Protein AF-A0A5E4R2V6-F1 (afdb_monomer_lite)

Secondary structure (DSSP, 8-state):
-------SSSS--EEEE--TTT-GGG--EE-TTS-EE-TTSSSSEE-TTSEEEEEEEETTEEEEEEEEEEEEPPHHHHHHHHHHH----HHHHHHHHHHHHHHHHHHHHHHHHHHHHHHH-TTS-TTTT---TTSSSSS-SSHHHHIIIIIHHHHHHHHHHHHHHHHHHHHHHHHHHHHHHHTTTHHHHHHHHTTGGGGSSSSS--------------SSHHHHHHHHHHHHHHHHHHHHHHHHHHHHHHHHHHHHHHHH---TTTHHHHHHHHHHHHHHHHHHHIIIIIT---------

Organism: NCBI:txid189913

pLDDT: mean 71.07, std 19.65, range [25.47, 95.62]

Radius of gyration: 32.83 Å; chains: 1; bounding box: 79×44×95 Å

Sequence (300 aa):
MHKRVTSFGIERTTMYKLEPDKVSEDEFYLLFNGSLFMPFSKPPLLGTRNFCMETFWNASNPAGVTLPLVCFSTPLEEAGTRYIGATVSRRSMRRRFAWYSAYAVFLPVLLLIVTITMDLSPAVPSTYLKPNFGVKGCWFKTDQAALPYFYGPVAVILLSNLVIFLLTSRAFAKHHNKLKDVSPLDLNHSDFSTSDDWMRLGTVLGQPLPVHQHDRSPTQEPLINFNQRLKKYKKIFRTCCLLSIIMGLSWVLEVVSWAAGAGTAVVSVWSVFDLINALQGVVIFAIYVLQQPVRSFESR

Foldseek 3Di:
DDDFDDDDDDDDQRKDWQDCVVDVQSDWDQDPQRWIARPNDVVRIGDNVQKDWDWADDPVHNVTDITIIGGDDDPVVVVLCCVLPDDQDPVNVVVVVVVVVCVVPVVVVVLVVLLVVQCPDPPHDPPAQHQVAPPVHRGGPDLNNCCVRPVVVLVVVLVVLVVVLVVVVVVVVVSVVVVVVVPPPVVVVLVVVPPPPVPPPPPPDPDDDDDPDPDDDPDPPPVVVVVVSVVVVVLVNVLSVVVSCLVNVLSVVVVVDSVVDDDPVCVVVVVVSVVSVVCSVVVVCCSPPVPDPPPPPPDD

Structure (mmCIF, N/CA/C/O backbone):
data_AF-A0A5E4R2V6-F1
#
_entry.id   AF-A0A5E4R2V6-F1
#
loop_
_atom_site.group_PDB
_atom_site.id
_atom_site.type_symbol
_atom_site.label_atom_id
_atom_site.label_alt_id
_atom_site.label_comp_id
_atom_site.label_asym_id
_atom_site.label_entity_id
_atom_site.label_seq_id
_atom_site.pdbx_PDB_ins_code
_atom_site.Cartn_x
_atom_site.Cartn_y
_atom_site.Cartn_z
_atom_site.occupancy
_atom_site.B_iso_or_equiv
_atom_site.auth_seq_id
_atom_site.auth_comp_id
_atom_site.auth_asym_id
_atom_site.auth_atom_id
_atom_site.pdbx_PDB_model_num
ATOM 1 N N . MET A 1 1 ? -37.833 -20.720 19.746 1.00 25.47 1 MET A N 1
ATOM 2 C CA . MET A 1 1 ? -38.734 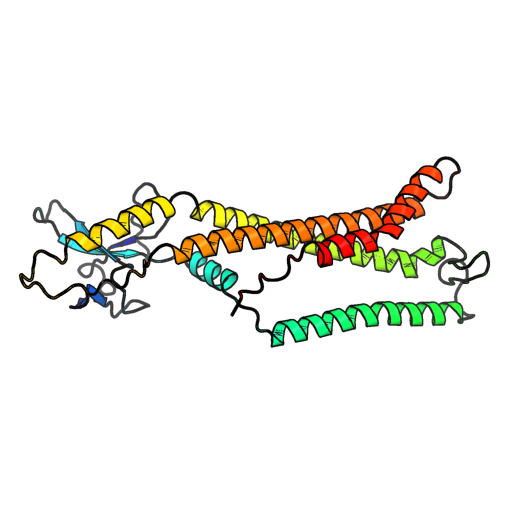-19.759 19.064 1.00 25.47 1 MET A CA 1
ATOM 3 C C . MET A 1 1 ? -38.493 -18.373 19.653 1.00 25.47 1 MET A C 1
ATOM 5 O O . MET A 1 1 ? -38.751 -18.184 20.830 1.00 25.47 1 MET A O 1
ATOM 9 N N . HIS A 1 2 ? -37.958 -17.425 18.878 1.00 30.69 2 HIS A N 1
ATOM 10 C CA . HIS A 1 2 ? -37.651 -16.069 19.354 1.00 30.69 2 HIS A CA 1
ATOM 11 C C . HIS A 1 2 ? -38.918 -15.206 19.449 1.00 30.69 2 HIS A C 1
ATOM 13 O O . HIS A 1 2 ? -39.399 -14.719 18.425 1.00 30.69 2 HIS A O 1
ATOM 19 N N . LYS A 1 3 ? -39.431 -14.958 20.659 1.00 28.28 3 LYS A N 1
ATOM 20 C CA . LYS A 1 3 ? -40.361 -13.844 20.889 1.00 28.28 3 LYS A CA 1
ATOM 21 C C . LYS A 1 3 ? -39.553 -12.593 21.241 1.00 28.28 3 LYS A C 1
ATOM 23 O O . LYS A 1 3 ? -38.885 -12.527 22.263 1.00 28.28 3 LYS A O 1
ATOM 28 N N . ARG A 1 4 ? -39.564 -11.638 20.308 1.00 34.34 4 ARG A N 1
ATOM 29 C CA . ARG A 1 4 ? -38.910 -10.325 20.369 1.00 34.34 4 ARG A CA 1
ATOM 30 C C . ARG A 1 4 ? -39.860 -9.349 21.063 1.00 34.34 4 ARG A C 1
ATOM 32 O O . ARG A 1 4 ? -40.945 -9.121 20.539 1.00 34.34 4 ARG A O 1
ATOM 39 N N . VAL A 1 5 ? -39.452 -8.743 22.175 1.00 35.91 5 VAL A N 1
ATOM 40 C CA . VAL A 1 5 ? -40.088 -7.511 22.660 1.00 35.91 5 VAL A CA 1
ATOM 41 C C . VAL A 1 5 ? -39.290 -6.353 22.075 1.00 35.91 5 VAL A C 1
ATOM 43 O O . VAL A 1 5 ? -38.173 -6.072 22.493 1.00 35.91 5 VAL A O 1
ATOM 46 N N . THR A 1 6 ? -39.820 -5.731 21.026 1.00 32.12 6 THR A N 1
ATOM 47 C CA . THR A 1 6 ? -39.301 -4.464 20.503 1.00 32.12 6 THR A CA 1
ATOM 48 C C . THR A 1 6 ? -39.926 -3.331 21.305 1.00 32.12 6 THR A C 1
ATOM 50 O O . THR A 1 6 ? -41.098 -3.028 21.093 1.00 32.12 6 THR A O 1
ATOM 53 N N . SER A 1 7 ? -39.163 -2.720 22.212 1.00 28.00 7 SER A N 1
ATOM 54 C CA . SER A 1 7 ? -39.498 -1.396 22.741 1.00 28.00 7 SER A CA 1
ATOM 55 C C . SER A 1 7 ? -38.703 -0.319 22.003 1.00 28.00 7 SER A C 1
ATOM 57 O O . SER A 1 7 ? -37.634 -0.571 21.447 1.00 28.00 7 SER A O 1
ATOM 59 N N . PHE A 1 8 ? -39.326 0.846 21.921 1.00 31.09 8 PHE A N 1
ATOM 60 C CA . PHE A 1 8 ? -39.037 1.984 21.065 1.00 31.09 8 PHE A CA 1
ATOM 61 C C . PHE A 1 8 ? -37.766 2.734 21.492 1.00 31.09 8 PHE A C 1
ATOM 63 O O . PHE A 1 8 ? -37.668 3.158 22.636 1.00 31.09 8 PHE A O 1
ATOM 70 N N . GLY A 1 9 ? -36.878 2.993 20.524 1.00 33.38 9 GLY A N 1
ATOM 71 C CA . GLY A 1 9 ? -35.828 4.014 20.605 1.00 33.38 9 GLY A CA 1
ATOM 72 C C . GLY A 1 9 ? -34.571 3.613 21.385 1.00 33.38 9 GLY A C 1
ATOM 73 O O . GLY A 1 9 ? -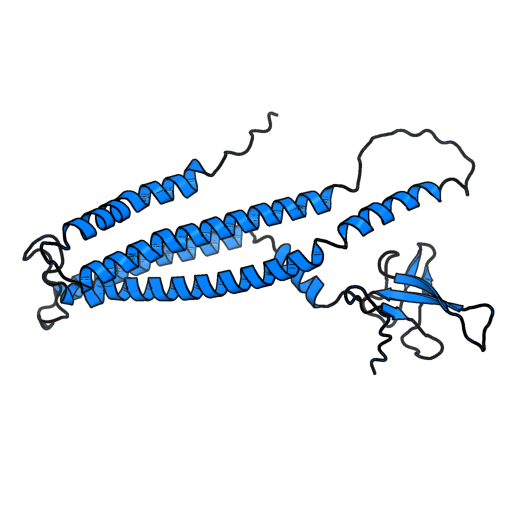34.652 3.186 22.524 1.00 33.38 9 GLY A O 1
ATOM 74 N N . ILE A 1 10 ? -33.410 3.871 20.772 1.00 32.59 10 ILE A N 1
ATOM 75 C CA . ILE A 1 10 ? -32.036 3.613 21.250 1.00 32.59 10 ILE A CA 1
ATOM 76 C C . ILE A 1 10 ? -31.503 2.219 20.852 1.00 32.59 10 ILE A C 1
ATOM 78 O O . ILE A 1 10 ? -32.215 1.223 20.781 1.00 32.59 10 ILE A O 1
ATOM 82 N N . GLU A 1 11 ? -30.246 2.230 20.417 1.00 39.94 11 GLU A N 1
ATOM 83 C CA . GLU A 1 11 ? -29.467 1.196 19.732 1.00 39.94 11 GLU A CA 1
ATOM 84 C C . GLU A 1 11 ? -29.638 -0.222 20.313 1.00 39.94 11 GLU A C 1
ATOM 86 O O . GLU A 1 11 ? -29.673 -0.417 21.520 1.00 39.94 11 GLU A O 1
ATOM 91 N N . ARG A 1 12 ? -29.785 -1.226 19.434 1.00 39.16 12 ARG A N 1
ATOM 92 C CA . ARG A 1 12 ? -30.293 -2.578 19.750 1.00 39.16 12 ARG A CA 1
ATOM 93 C C . ARG A 1 12 ? -29.382 -3.404 20.680 1.00 39.16 12 ARG A C 1
ATOM 95 O O . ARG A 1 12 ? -28.745 -4.354 20.222 1.00 39.16 12 ARG A O 1
ATOM 102 N N . THR A 1 13 ? -29.429 -3.167 21.984 1.00 49.34 13 THR A N 1
ATOM 103 C CA . THR A 1 13 ? -29.297 -4.237 22.980 1.00 49.34 13 THR A CA 1
ATOM 104 C C . THR A 1 13 ? -30.594 -5.036 22.960 1.00 49.34 13 THR A C 1
ATOM 106 O O . THR A 1 13 ? -31.673 -4.533 23.270 1.00 49.34 13 THR A O 1
ATOM 109 N N . THR A 1 14 ? -30.534 -6.298 22.536 1.00 57.09 14 THR A N 1
ATOM 110 C CA . THR A 1 14 ? -31.680 -7.196 22.703 1.00 57.09 14 THR A CA 1
ATOM 111 C C . THR A 1 14 ? -31.796 -7.525 24.183 1.00 57.09 14 THR A C 1
ATOM 113 O O . THR A 1 14 ? -31.075 -8.387 24.684 1.00 57.09 14 THR A O 1
ATOM 116 N N . MET A 1 15 ? -32.670 -6.795 24.870 1.00 68.00 15 MET A N 1
ATOM 117 C CA . MET A 1 15 ? -33.068 -7.094 26.238 1.00 68.00 15 MET A CA 1
ATOM 118 C C . MET A 1 15 ? -34.040 -8.270 26.230 1.00 68.00 15 MET A C 1
ATOM 120 O O . MET A 1 15 ? -34.978 -8.318 25.428 1.00 68.00 15 MET A O 1
ATOM 124 N N . TYR A 1 16 ? -33.802 -9.227 27.116 1.00 80.62 16 TYR A N 1
ATOM 125 C CA . TYR A 1 16 ? -34.611 -10.424 27.257 1.00 80.62 16 TYR A CA 1
ATOM 126 C C . TYR A 1 16 ? -35.164 -10.506 28.672 1.00 80.62 16 TYR A C 1
ATOM 128 O O . TYR A 1 16 ? -34.407 -10.543 29.638 1.00 80.62 16 TYR A O 1
ATOM 136 N N . LYS A 1 17 ? -36.491 -10.507 28.778 1.00 86.00 17 LYS A N 1
ATOM 137 C CA . LYS A 1 17 ? -37.204 -10.691 30.039 1.00 86.00 17 LYS A CA 1
ATOM 138 C C . LYS A 1 17 ? -37.237 -12.182 30.363 1.00 86.00 17 LYS A C 1
ATOM 140 O O . LYS A 1 17 ? -37.759 -12.943 29.554 1.00 86.00 17 LYS A O 1
ATOM 145 N N . LEU A 1 18 ? -36.742 -12.563 31.536 1.00 86.06 18 LEU A N 1
ATOM 146 C CA . LEU A 1 18 ? -36.824 -13.942 32.014 1.00 86.06 18 LEU A CA 1
ATOM 147 C C . LEU A 1 18 ? -38.239 -14.235 32.533 1.00 86.06 18 LEU A C 1
ATOM 149 O O . LEU A 1 18 ? -38.744 -13.531 33.411 1.00 86.06 18 LEU A O 1
ATOM 153 N N . GLU A 1 19 ? -38.892 -15.252 31.973 1.00 84.31 19 GLU A N 1
ATOM 154 C CA . GLU A 1 19 ? -40.241 -15.685 32.353 1.00 84.31 19 GLU A CA 1
ATOM 155 C C . GLU A 1 19 ? -40.252 -17.180 32.743 1.00 84.31 19 GLU A C 1
ATOM 157 O O . GLU A 1 19 ? -40.789 -17.996 31.986 1.00 84.31 19 GLU A O 1
ATOM 162 N N . PRO A 1 20 ? -39.718 -17.559 33.925 1.00 86.31 20 PRO A N 1
ATOM 163 C CA . PRO A 1 20 ? -39.609 -18.964 34.343 1.00 86.31 20 PRO A CA 1
ATOM 164 C C . PRO A 1 20 ? -40.963 -19.690 34.399 1.00 86.31 20 PRO A C 1
ATOM 166 O O . PRO A 1 20 ? -41.040 -20.881 34.108 1.00 86.31 20 PRO A O 1
ATOM 169 N N . ASP A 1 21 ? -42.053 -18.964 34.673 1.00 83.38 21 ASP A N 1
ATOM 170 C CA . ASP A 1 21 ? -43.419 -19.512 34.698 1.00 83.38 21 ASP A CA 1
ATOM 171 C C . ASP A 1 21 ? -43.934 -19.942 33.312 1.00 83.38 21 ASP A C 1
ATOM 173 O O . ASP A 1 21 ? -44.887 -20.713 33.201 1.00 83.38 21 ASP A O 1
ATOM 177 N N . LYS A 1 22 ? -43.342 -19.412 32.235 1.00 83.94 22 LYS A N 1
ATOM 178 C CA . LYS A 1 22 ? -43.717 -19.722 30.846 1.00 83.94 22 LYS A CA 1
ATOM 179 C C . LYS A 1 22 ? -42.665 -20.559 30.130 1.00 83.94 22 LYS A C 1
ATOM 181 O O . LYS A 1 22 ? -43.015 -21.310 29.220 1.00 83.94 22 LYS A O 1
ATOM 186 N N . VAL A 1 23 ? -41.394 -20.377 30.482 1.00 83.94 23 VAL A N 1
ATOM 187 C CA . VAL A 1 23 ? -40.239 -20.972 29.811 1.00 83.94 23 VAL A CA 1
ATOM 188 C C . VAL A 1 23 ? -39.320 -21.566 30.869 1.00 83.94 23 VAL A C 1
ATOM 190 O O . VAL A 1 23 ? -38.666 -20.841 31.606 1.00 83.94 23 VAL A O 1
ATOM 193 N N . SER A 1 24 ? -39.223 -22.894 30.915 1.00 85.38 24 SER A N 1
ATOM 194 C CA . SER A 1 24 ? -38.391 -23.593 31.905 1.00 85.38 24 SER A CA 1
ATOM 195 C C . SER A 1 24 ? -36.894 -23.275 31.789 1.00 85.38 24 SER A C 1
ATOM 197 O O . SER A 1 24 ? -36.161 -23.403 32.759 1.00 85.38 24 SER A O 1
ATOM 199 N N . GLU A 1 25 ? -36.428 -22.862 30.607 1.00 80.94 25 GLU A N 1
ATOM 200 C CA . GLU A 1 25 ? -35.031 -22.459 30.381 1.00 80.94 25 GLU A CA 1
ATOM 201 C C . GLU A 1 25 ? -34.698 -21.069 30.961 1.00 80.94 25 GLU A C 1
ATOM 203 O O . GLU A 1 25 ? -33.521 -20.739 31.096 1.00 80.94 25 GLU A O 1
ATOM 208 N N . ASP A 1 26 ? -35.709 -20.279 31.344 1.00 85.38 26 ASP A N 1
ATOM 209 C CA . ASP A 1 26 ? -35.552 -18.946 31.945 1.00 85.38 26 ASP A CA 1
ATOM 210 C C . ASP A 1 26 ? -35.397 -18.998 33.473 1.00 85.38 26 ASP A C 1
ATOM 212 O O . ASP A 1 26 ? -35.520 -17.980 34.156 1.00 85.38 26 ASP A O 1
ATOM 216 N N . GLU A 1 27 ? -35.153 -20.182 34.031 1.00 88.81 27 GLU A N 1
ATOM 217 C CA . GLU A 1 27 ? -34.901 -20.344 35.455 1.00 88.81 27 GLU A CA 1
ATOM 218 C C . GLU A 1 27 ? -33.680 -19.517 35.888 1.00 88.81 27 GLU A C 1
ATOM 220 O O . GLU A 1 27 ? -32.621 -19.541 35.251 1.00 88.81 27 GLU A O 1
ATOM 225 N N . PHE A 1 28 ? -33.829 -18.765 36.979 1.00 90.06 28 PHE A N 1
ATOM 226 C CA . PHE A 1 28 ? -32.781 -17.895 37.494 1.00 90.06 28 PHE A CA 1
ATOM 227 C C . PHE A 1 28 ? -32.756 -17.880 39.022 1.00 90.06 28 PHE A C 1
ATOM 229 O O . PHE A 1 28 ? -33.773 -18.040 39.692 1.00 90.06 28 PHE A O 1
ATOM 236 N N . TYR A 1 29 ? -31.573 -17.619 39.567 1.00 89.25 29 TYR A N 1
ATOM 237 C CA . TYR A 1 29 ? -31.300 -17.537 40.994 1.00 89.25 29 TYR A CA 1
ATOM 238 C C . TYR A 1 29 ? -30.479 -16.278 41.274 1.00 89.25 29 TYR A C 1
ATOM 240 O O . TYR A 1 29 ? -29.392 -16.102 40.722 1.00 89.25 29 TYR A O 1
ATOM 248 N N . LEU A 1 30 ? -30.981 -15.392 42.135 1.00 88.69 30 LEU A N 1
ATOM 249 C CA . LEU A 1 30 ? -30.234 -14.214 42.574 1.00 88.69 30 LEU A CA 1
ATOM 250 C C . LEU A 1 30 ? -29.323 -14.599 43.747 1.00 88.69 30 LEU A C 1
ATOM 252 O O . LEU A 1 30 ? -29.791 -15.059 44.787 1.00 88.69 30 LEU A O 1
ATOM 256 N N . LEU A 1 31 ? -28.017 -14.426 43.576 1.00 85.38 31 LEU A N 1
ATOM 257 C CA . LEU A 1 31 ? -27.013 -14.753 44.585 1.00 85.38 31 LEU A CA 1
ATOM 258 C C . LEU A 1 31 ? -26.796 -13.575 45.548 1.00 85.38 31 LEU A C 1
ATOM 260 O O . LEU A 1 31 ? -26.978 -12.414 45.188 1.00 85.38 31 LEU A O 1
ATOM 264 N N . PHE A 1 32 ? -26.325 -13.859 46.767 1.00 81.06 32 PHE A N 1
ATOM 265 C CA . PHE A 1 32 ? -26.079 -12.844 47.811 1.00 81.06 32 PHE A CA 1
ATOM 266 C C . PHE A 1 32 ? -25.060 -11.760 47.429 1.00 81.06 32 PHE A C 1
ATOM 268 O O . PHE A 1 32 ? -25.055 -10.678 48.005 1.00 81.06 32 PHE A O 1
ATOM 275 N N . ASN A 1 33 ? -24.196 -12.036 46.454 1.00 75.62 33 ASN A N 1
ATOM 276 C CA . ASN A 1 33 ? -23.248 -11.069 45.898 1.00 75.62 33 ASN A CA 1
ATOM 277 C C . ASN A 1 33 ? -23.875 -10.163 44.813 1.00 75.62 33 ASN A C 1
ATOM 279 O O . ASN A 1 33 ? -23.149 -9.435 44.138 1.00 75.62 33 ASN A O 1
ATOM 283 N N . GLY A 1 34 ? -25.190 -10.260 44.589 1.00 78.94 34 GLY A N 1
ATOM 284 C CA . GLY A 1 34 ? -25.929 -9.526 43.562 1.00 78.94 34 GLY A CA 1
ATOM 285 C C . GLY A 1 34 ? -25.796 -10.091 42.146 1.00 78.94 34 GLY A C 1
ATOM 286 O O . GLY A 1 34 ? -26.361 -9.524 41.218 1.00 78.94 34 GLY A O 1
ATOM 287 N N . SER A 1 35 ? -25.058 -11.186 41.941 1.00 82.88 35 SER A N 1
ATOM 288 C CA . SER A 1 35 ? -24.973 -11.838 40.629 1.00 82.88 35 SER A CA 1
ATOM 289 C C . SER A 1 35 ? -26.199 -12.708 40.347 1.00 82.88 35 SER A C 1
ATOM 291 O O . SER A 1 35 ? -26.851 -13.209 41.264 1.00 82.88 35 SER A O 1
ATOM 293 N N . LEU A 1 36 ? -26.513 -12.883 39.067 1.00 84.56 36 LEU A N 1
ATOM 294 C CA . LEU A 1 36 ? -27.635 -13.686 38.599 1.00 84.56 36 LEU A CA 1
ATOM 295 C C . LEU A 1 36 ? -27.102 -15.011 38.050 1.00 84.56 36 LEU A C 1
ATOM 297 O O . LEU A 1 36 ? -26.299 -15.024 37.117 1.00 84.56 36 LEU A O 1
ATOM 301 N N . PHE A 1 37 ? -27.524 -16.124 38.636 1.00 89.12 37 PHE A N 1
ATOM 302 C CA . PHE A 1 37 ? -27.191 -17.467 38.179 1.00 89.12 37 PHE A CA 1
ATOM 303 C C . PHE A 1 37 ? -28.340 -18.047 37.356 1.00 89.12 37 PHE A C 1
ATOM 305 O O . PHE A 1 37 ? -29.485 -18.043 37.791 1.00 89.12 37 PHE A O 1
ATOM 312 N N . MET A 1 38 ? -28.026 -18.553 36.172 1.00 89.50 38 MET A N 1
ATOM 313 C CA . MET A 1 38 ? -28.964 -19.093 35.196 1.00 89.50 38 MET A CA 1
ATOM 314 C C . MET A 1 38 ? -28.421 -20.446 34.709 1.00 89.50 38 MET A C 1
ATOM 316 O O . MET A 1 38 ? -27.490 -20.480 33.901 1.00 89.50 38 MET A O 1
ATOM 320 N N . PRO A 1 39 ? -28.950 -21.582 35.193 1.00 83.62 39 PRO A N 1
ATOM 321 C CA . PRO A 1 39 ? -28.366 -22.900 34.937 1.00 83.62 39 PRO A CA 1
ATOM 322 C C . PRO A 1 39 ? -28.371 -23.300 33.455 1.00 83.62 39 PRO A C 1
ATOM 324 O O . PRO A 1 39 ? -27.485 -24.034 33.014 1.00 83.62 39 PRO A O 1
ATOM 327 N N . PHE A 1 40 ? -29.337 -22.803 32.679 1.00 82.94 40 PHE A N 1
ATOM 328 C CA . PHE A 1 40 ? -29.529 -23.187 31.279 1.00 82.94 40 PHE A CA 1
ATOM 329 C C . PHE A 1 40 ? -28.967 -22.175 30.269 1.00 82.94 40 PHE A C 1
ATOM 331 O O . PHE A 1 40 ? -28.986 -22.436 29.064 1.00 82.94 40 PHE A O 1
ATOM 338 N N . SER A 1 41 ? -28.399 -21.052 30.723 1.00 75.56 41 SER A N 1
ATOM 339 C CA . SER A 1 41 ? -27.801 -20.051 29.835 1.00 75.56 41 SER A CA 1
ATOM 340 C C . SER A 1 41 ? -26.288 -20.183 29.699 1.00 75.56 41 SER A C 1
ATOM 342 O O . SER A 1 41 ? -25.582 -20.722 30.551 1.00 75.56 41 SER A O 1
ATOM 344 N N . LYS A 1 42 ? -25.756 -19.638 28.601 1.00 74.75 42 LYS A N 1
ATOM 345 C CA . LYS A 1 42 ? -24.314 -19.500 28.373 1.00 74.75 42 LYS A CA 1
ATOM 346 C C . LYS A 1 42 ? -23.977 -18.012 28.237 1.00 74.75 42 LYS A C 1
ATOM 348 O O . LYS A 1 42 ? -24.381 -17.424 27.235 1.00 74.75 42 LYS A O 1
ATOM 353 N N . PRO A 1 43 ? -23.226 -17.408 29.174 1.00 77.06 43 PRO A N 1
ATOM 354 C CA . PRO A 1 43 ? -22.670 -17.990 30.405 1.00 77.06 43 PRO A CA 1
ATOM 355 C C . PRO A 1 43 ? -23.741 -18.260 31.491 1.00 77.06 43 PRO A C 1
ATOM 357 O O . PRO A 1 43 ? -24.802 -17.640 31.442 1.00 77.06 43 PRO A O 1
ATOM 360 N N . PRO A 1 44 ? -23.472 -19.149 32.471 1.00 79.62 44 PRO A N 1
ATOM 361 C CA . PRO A 1 44 ? -24.428 -19.486 33.534 1.00 79.62 44 PRO A CA 1
ATOM 362 C C . PRO A 1 44 ? -24.427 -18.497 34.710 1.00 79.62 44 PRO A C 1
ATOM 364 O O . PRO A 1 44 ? -25.293 -18.561 35.572 1.00 79.62 44 PRO A O 1
ATOM 367 N N . LEU A 1 45 ? -23.445 -17.595 34.786 1.00 82.38 45 LEU A N 1
ATOM 368 C CA . LEU A 1 45 ? -23.336 -16.589 35.842 1.00 82.38 45 LEU A CA 1
ATOM 369 C C . LEU A 1 45 ? -23.190 -15.205 35.205 1.00 82.38 45 LEU A C 1
ATOM 371 O O . LEU A 1 45 ? -22.242 -14.965 34.452 1.00 82.38 45 LEU A O 1
ATOM 375 N N . LEU A 1 46 ? -24.111 -14.297 35.515 1.00 77.50 46 LEU A N 1
ATOM 376 C CA . LEU A 1 46 ? -24.099 -12.908 35.072 1.00 77.50 46 LEU A CA 1
ATOM 377 C C . LEU A 1 46 ? -23.781 -11.976 36.242 1.00 77.50 46 LEU A C 1
ATOM 379 O O . LEU A 1 46 ? -24.397 -12.038 37.304 1.00 77.50 46 LEU A O 1
ATOM 383 N N . GLY A 1 47 ? -22.819 -11.077 36.035 1.00 73.12 47 GLY A N 1
ATOM 384 C CA . GLY A 1 47 ? -22.537 -10.000 36.982 1.00 73.12 47 GLY A CA 1
ATOM 385 C C . GLY A 1 47 ? -23.630 -8.927 36.980 1.00 73.12 47 GLY A C 1
ATOM 386 O O . GLY A 1 47 ? -24.385 -8.802 36.018 1.00 73.12 47 GLY A O 1
ATOM 387 N N . THR A 1 48 ? -23.645 -8.097 38.024 1.00 73.38 48 THR A N 1
ATOM 388 C CA . THR A 1 48 ? -24.605 -6.995 38.258 1.00 73.38 48 THR A CA 1
ATOM 389 C C . THR A 1 48 ? -24.717 -5.968 37.127 1.00 73.38 48 THR A C 1
ATOM 391 O O . THR A 1 48 ? -25.665 -5.199 37.096 1.00 73.38 48 THR A O 1
ATOM 394 N N . ARG A 1 49 ? -23.763 -5.940 36.190 1.00 65.88 49 ARG A N 1
ATOM 395 C CA . ARG A 1 49 ? -23.764 -5.031 35.030 1.00 65.88 49 ARG A CA 1
ATOM 396 C C . ARG A 1 49 ? -24.461 -5.592 33.789 1.00 65.88 49 ARG A C 1
ATOM 398 O O . ARG A 1 49 ? -24.677 -4.854 32.837 1.00 65.88 49 ARG A O 1
ATOM 405 N N . ASN A 1 50 ? -24.769 -6.889 33.775 1.00 70.62 50 ASN A N 1
ATOM 406 C CA . ASN A 1 50 ? -25.265 -7.588 32.584 1.00 70.62 50 ASN A CA 1
ATOM 407 C C . ASN A 1 50 ? -26.777 -7.865 32.633 1.00 70.62 50 ASN A C 1
ATOM 409 O O . ASN A 1 50 ? -27.327 -8.452 31.700 1.00 70.62 50 ASN A O 1
ATOM 413 N N . PHE A 1 51 ? -27.443 -7.460 33.714 1.00 81.56 51 PHE A N 1
ATOM 414 C CA . PHE A 1 51 ? -28.888 -7.540 33.871 1.00 81.56 51 PHE A CA 1
ATOM 415 C C . PHE A 1 51 ? -29.388 -6.368 34.721 1.00 81.56 51 PHE A C 1
ATOM 417 O O . PHE A 1 51 ? -28.628 -5.801 35.506 1.00 81.56 51 PHE A O 1
ATOM 424 N N . CYS A 1 52 ? -30.662 -6.021 34.584 1.00 81.88 52 CYS A N 1
ATOM 425 C CA . CYS A 1 52 ? -31.357 -5.107 35.487 1.00 81.88 52 CYS A CA 1
ATOM 426 C C . CYS A 1 52 ? -32.637 -5.762 36.017 1.00 81.88 52 CYS A C 1
ATOM 428 O O . CYS A 1 52 ? -33.142 -6.709 35.420 1.00 81.88 52 CYS A O 1
ATOM 430 N N . MET A 1 53 ? -33.150 -5.282 37.150 1.00 84.50 53 MET A N 1
ATOM 431 C CA . MET A 1 53 ? -34.423 -5.734 37.717 1.00 84.50 53 MET A CA 1
ATOM 432 C C . MET A 1 53 ? -35.501 -4.705 37.389 1.00 84.50 53 MET A C 1
ATOM 434 O O . MET A 1 53 ? -35.340 -3.536 37.729 1.00 84.50 53 MET A O 1
ATOM 438 N N . GLU A 1 54 ? -36.595 -5.136 36.770 1.00 82.75 54 GLU A N 1
ATOM 439 C CA . GLU A 1 54 ? -37.708 -4.264 36.381 1.00 82.75 54 GLU A CA 1
ATOM 440 C C . GLU A 1 54 ? -39.020 -4.818 36.929 1.00 82.75 54 GLU A C 1
ATOM 442 O O . GLU A 1 54 ? -39.213 -6.035 36.978 1.00 82.75 54 GLU A O 1
ATOM 447 N N . THR A 1 55 ? -39.939 -3.938 37.326 1.00 83.62 55 THR A N 1
ATOM 448 C CA . THR A 1 55 ? -41.251 -4.353 37.839 1.00 83.62 55 THR A CA 1
ATOM 449 C C . THR A 1 55 ? -42.300 -4.265 36.745 1.00 83.62 55 THR A C 1
ATOM 451 O O . THR A 1 55 ? -42.595 -3.195 36.220 1.00 83.62 55 THR A O 1
ATOM 454 N N . PHE A 1 56 ? -42.893 -5.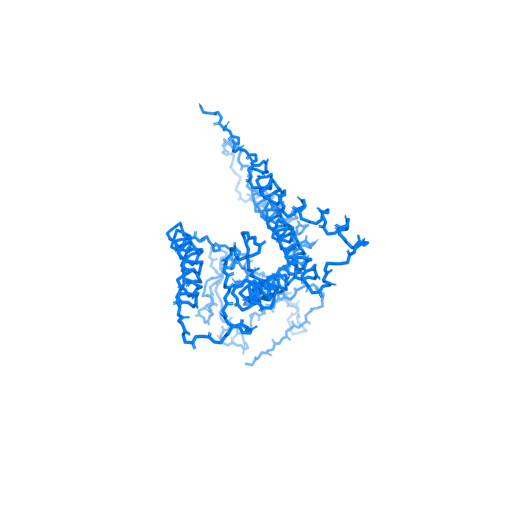408 36.417 1.00 83.50 56 PHE A N 1
ATOM 455 C CA . PHE A 1 56 ? -43.904 -5.532 35.380 1.00 83.50 56 PHE A CA 1
ATOM 456 C C . PHE A 1 56 ? -45.301 -5.591 35.983 1.00 83.50 56 PHE A C 1
ATOM 458 O O . PHE A 1 56 ? -45.595 -6.434 36.829 1.00 83.50 56 PHE A O 1
ATOM 465 N N . TRP A 1 57 ? -46.186 -4.737 35.485 1.00 83.31 57 TRP A N 1
ATOM 466 C CA . TRP A 1 57 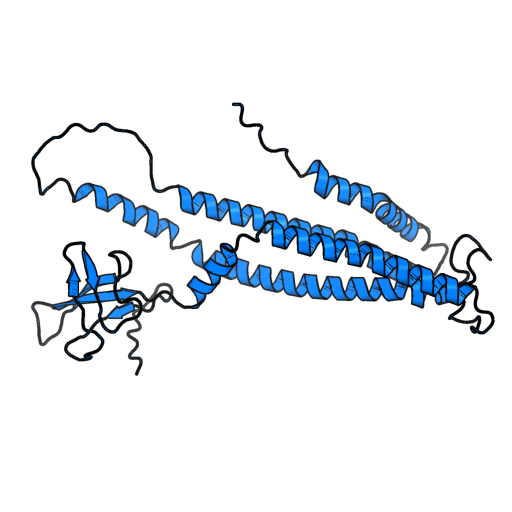? -47.574 -4.643 35.924 1.00 83.31 57 TRP A CA 1
ATOM 467 C C . TRP A 1 57 ? -48.480 -5.370 34.930 1.00 83.31 57 TRP A C 1
ATOM 469 O O . TRP A 1 57 ? -48.288 -5.270 33.717 1.00 83.31 57 TRP A O 1
ATOM 479 N N . ASN A 1 58 ? -49.472 -6.105 35.426 1.00 79.25 58 ASN A N 1
ATOM 480 C CA . ASN A 1 58 ? -50.493 -6.735 34.590 1.00 79.25 58 ASN A CA 1
ATOM 481 C C . ASN A 1 58 ? -51.864 -6.566 35.250 1.00 79.25 58 ASN A C 1
ATOM 483 O O . ASN A 1 58 ? -51.953 -6.527 36.475 1.00 79.25 58 ASN A O 1
ATOM 487 N N . ALA A 1 59 ? -52.935 -6.536 34.455 1.00 80.38 59 ALA A N 1
ATOM 488 C CA . ALA A 1 59 ? -54.311 -6.474 34.946 1.00 80.38 59 ALA A CA 1
ATOM 489 C C . ALA A 1 59 ? -54.632 -7.601 35.948 1.00 80.38 59 ALA A C 1
ATOM 491 O O . ALA A 1 59 ? -55.441 -7.416 36.849 1.00 80.38 59 ALA A O 1
ATOM 492 N N . SER A 1 60 ? -53.962 -8.752 35.816 1.00 78.50 60 SER A N 1
ATOM 493 C CA . SER A 1 60 ? -54.091 -9.896 36.726 1.00 78.50 60 SER A CA 1
ATOM 494 C C . SER A 1 60 ? -53.313 -9.753 38.043 1.00 78.50 60 SER A C 1
ATOM 496 O O . SER A 1 60 ? -53.699 -10.373 39.022 1.00 78.50 60 SER A O 1
ATOM 498 N N . ASN A 1 61 ? -52.235 -8.958 38.076 1.00 76.50 61 ASN A N 1
ATOM 499 C CA . ASN A 1 61 ? -51.367 -8.755 39.244 1.00 76.50 61 ASN A CA 1
ATOM 500 C C . ASN A 1 61 ? -51.095 -7.250 39.435 1.00 76.50 61 ASN A C 1
ATOM 502 O O . ASN A 1 61 ? -50.053 -6.749 38.995 1.00 76.50 61 ASN A O 1
ATOM 506 N N . PRO A 1 62 ? -52.007 -6.515 40.101 1.00 77.75 62 PRO A N 1
ATOM 507 C CA . PRO A 1 62 ? -51.869 -5.073 40.309 1.00 77.75 62 PRO A CA 1
ATOM 508 C C . PRO A 1 62 ? -50.712 -4.697 41.249 1.00 77.75 62 PRO A C 1
ATOM 510 O O . PRO A 1 62 ? -50.273 -3.554 41.234 1.00 77.75 62 PRO A O 1
ATOM 513 N N . ALA A 1 63 ? -50.188 -5.649 42.030 1.00 79.75 63 ALA A N 1
ATOM 514 C CA . ALA A 1 63 ? -49.013 -5.454 42.882 1.00 79.75 63 ALA A CA 1
ATOM 515 C C . ALA A 1 63 ? -47.678 -5.399 42.107 1.00 79.75 63 ALA A C 1
ATOM 517 O O . ALA A 1 63 ? -46.673 -4.979 42.673 1.00 79.75 63 ALA A O 1
ATOM 518 N N . GLY A 1 64 ? -47.669 -5.782 40.823 1.00 83.31 64 GLY A N 1
ATOM 519 C CA . GLY A 1 64 ? -46.460 -5.835 40.000 1.00 83.31 64 GLY A CA 1
ATOM 520 C C . GLY A 1 64 ? -45.563 -7.037 40.320 1.00 83.31 64 GLY A C 1
ATOM 521 O O . GLY A 1 64 ? -45.583 -7.582 41.419 1.00 83.31 64 GLY A O 1
ATOM 522 N N . VAL A 1 65 ? -44.789 -7.491 39.335 1.00 84.75 65 VAL A N 1
ATOM 523 C CA . VAL A 1 65 ? -43.831 -8.599 39.481 1.00 84.75 65 VAL A CA 1
ATOM 524 C C . VAL A 1 65 ? -42.455 -8.123 39.038 1.00 84.75 65 VAL A C 1
ATOM 526 O O . VAL A 1 65 ? -42.282 -7.735 37.882 1.00 84.75 65 VAL A O 1
ATOM 529 N N . THR A 1 66 ? -41.477 -8.152 39.943 1.00 86.50 66 THR A N 1
ATOM 530 C CA . THR A 1 66 ? -40.098 -7.758 39.636 1.00 86.50 66 THR A CA 1
ATOM 531 C C . THR A 1 66 ? -39.336 -8.926 39.020 1.00 86.50 66 THR A C 1
ATOM 533 O O . THR A 1 66 ? -39.175 -9.968 39.652 1.00 86.50 66 THR A O 1
ATOM 536 N N . LEU A 1 67 ? -38.866 -8.757 37.784 1.00 87.44 67 LEU A N 1
ATOM 537 C CA . LEU A 1 67 ? -38.156 -9.783 37.022 1.00 87.44 67 LEU A CA 1
ATOM 538 C C . LEU A 1 67 ? -36.863 -9.220 36.414 1.00 87.44 67 LEU A C 1
ATOM 540 O O . LEU A 1 67 ? -36.820 -8.042 36.047 1.00 87.44 67 LEU A O 1
ATOM 544 N N . PRO A 1 68 ? -35.821 -10.053 36.266 1.00 87.12 68 PRO A N 1
ATOM 545 C CA . PRO A 1 68 ? -34.591 -9.655 35.599 1.00 87.12 68 PRO A CA 1
ATOM 546 C C . PRO A 1 68 ? -34.777 -9.513 34.078 1.00 87.12 68 PRO A C 1
ATOM 548 O O . PRO A 1 68 ? -35.333 -10.396 33.415 1.00 87.12 68 PRO A O 1
ATOM 551 N N . LEU A 1 69 ? -34.254 -8.422 33.508 1.00 86.00 69 LEU A N 1
ATOM 552 C CA . LEU A 1 69 ? -33.965 -8.300 32.080 1.00 86.00 69 LEU A CA 1
ATOM 553 C C . LEU A 1 69 ? -32.474 -8.508 31.845 1.00 86.00 69 LEU A C 1
ATOM 555 O O . LEU A 1 69 ? -31.640 -7.783 32.385 1.00 86.00 69 LEU A O 1
ATOM 559 N N . VAL A 1 70 ? -32.147 -9.468 30.990 1.00 84.50 70 VAL A N 1
ATOM 560 C CA . VAL A 1 70 ? -30.777 -9.780 30.589 1.00 84.50 70 VAL A CA 1
ATOM 561 C C . VAL A 1 70 ? -30.437 -9.049 29.296 1.00 84.50 70 VAL A C 1
ATOM 563 O O . VAL A 1 70 ? -31.192 -9.101 28.322 1.00 84.50 70 VAL A O 1
ATOM 566 N N . CYS A 1 71 ? -29.278 -8.396 29.268 1.00 72.00 71 CYS A N 1
ATOM 567 C CA . CYS A 1 71 ? -28.742 -7.768 28.067 1.00 72.00 71 CYS A CA 1
ATOM 568 C C . CYS A 1 71 ? -27.818 -8.753 27.343 1.00 72.00 71 CYS A C 1
ATOM 570 O O . CYS A 1 71 ? -26.767 -9.121 27.865 1.00 72.00 71 CYS A O 1
ATOM 572 N N . PHE A 1 72 ? -28.172 -9.155 26.120 1.00 61.69 72 PHE A N 1
ATOM 573 C CA . PHE A 1 72 ? -27.245 -9.898 25.266 1.00 61.69 72 PHE A CA 1
ATOM 574 C C . PHE A 1 72 ? -26.401 -8.925 24.443 1.00 61.69 72 PHE A C 1
ATOM 576 O O . PHE A 1 72 ? -26.931 -8.178 23.616 1.00 61.69 72 PHE A O 1
ATOM 583 N N . SER A 1 73 ? -25.083 -8.959 24.640 1.00 53.06 73 SER A N 1
ATOM 584 C CA . SER A 1 73 ? -24.138 -8.332 23.720 1.00 53.06 73 SER A CA 1
ATOM 585 C C . SER A 1 73 ? -24.234 -9.031 22.363 1.00 53.06 73 SER A C 1
ATOM 587 O O . SER A 1 73 ? -24.257 -10.260 22.255 1.00 53.06 73 SER A O 1
ATOM 589 N N . THR A 1 74 ? -24.350 -8.254 21.287 1.00 53.69 74 THR A N 1
ATOM 590 C CA . THR A 1 74 ? -24.462 -8.848 19.951 1.00 53.69 74 THR A CA 1
ATOM 591 C C . THR A 1 74 ? -23.125 -9.494 19.545 1.00 53.69 74 THR A C 1
ATOM 593 O O . THR A 1 74 ? -22.062 -8.945 19.850 1.00 53.69 74 THR A O 1
ATOM 596 N N . PRO A 1 75 ? -23.115 -10.604 18.772 1.00 47.88 75 PRO A N 1
ATOM 597 C CA . PRO A 1 75 ? -21.874 -11.250 18.308 1.00 47.88 75 PRO A CA 1
ATOM 598 C C . PRO A 1 75 ? -20.928 -10.311 17.534 1.00 47.88 75 PRO A C 1
ATOM 600 O O . PRO A 1 75 ? -19.732 -10.571 17.385 1.00 47.88 75 PRO A O 1
ATOM 603 N N . LEU A 1 76 ? -21.463 -9.200 17.017 1.00 42.44 76 LEU A N 1
ATOM 604 C CA . LEU A 1 76 ? -20.720 -8.185 16.280 1.00 42.44 76 LEU A CA 1
ATOM 605 C C . LEU A 1 76 ? -19.793 -7.350 17.184 1.00 42.44 76 LEU A C 1
ATOM 607 O O . LEU A 1 76 ? -18.811 -6.779 16.694 1.00 42.44 76 LEU A O 1
ATOM 611 N N . GLU A 1 77 ? -20.098 -7.252 18.475 1.00 47.75 77 GLU A N 1
ATOM 612 C CA . GLU A 1 77 ? -19.364 -6.455 19.460 1.00 47.75 77 GLU A CA 1
ATOM 613 C C . GLU A 1 77 ? -18.122 -7.203 19.962 1.00 47.75 77 GLU A C 1
ATOM 615 O O . GLU A 1 77 ? -17.009 -6.679 19.888 1.00 47.75 77 GLU A O 1
ATOM 620 N N . GLU A 1 78 ? -18.266 -8.491 20.290 1.00 43.59 78 GLU A N 1
ATOM 621 C CA . GLU A 1 78 ? -17.142 -9.373 20.637 1.00 43.59 78 GLU A CA 1
ATOM 622 C C . GLU A 1 78 ? -16.128 -9.512 19.489 1.00 43.59 78 GLU A C 1
ATOM 624 O O . GLU A 1 78 ? -14.910 -9.510 19.706 1.00 43.59 78 GLU A O 1
ATOM 629 N N . ALA A 1 79 ? -16.612 -9.568 18.243 1.00 41.59 79 ALA A N 1
ATOM 630 C CA . ALA A 1 79 ? -15.758 -9.573 17.057 1.00 41.59 79 ALA A CA 1
ATOM 631 C C . ALA A 1 79 ? -14.992 -8.248 16.880 1.00 41.59 79 ALA A C 1
ATOM 633 O O . ALA A 1 79 ? -13.838 -8.253 16.447 1.00 41.59 79 ALA A O 1
ATOM 634 N N . GLY A 1 80 ? -15.603 -7.112 17.238 1.00 42.59 80 GLY A N 1
ATOM 635 C CA . GLY A 1 80 ? -14.962 -5.795 17.200 1.00 42.59 80 GLY A CA 1
ATOM 636 C C . GLY A 1 80 ? -13.820 -5.682 18.208 1.00 42.59 80 GLY A C 1
ATOM 637 O O . GLY A 1 80 ? -12.712 -5.283 17.848 1.00 42.59 80 GLY A O 1
ATOM 638 N N . THR A 1 81 ? -14.055 -6.116 19.444 1.00 41.59 81 THR A N 1
ATOM 639 C CA . THR A 1 81 ? -13.078 -6.034 20.538 1.00 41.59 81 THR A CA 1
ATOM 640 C C . THR A 1 81 ? -11.892 -6.976 20.325 1.00 41.59 81 THR A C 1
ATOM 642 O O . THR A 1 81 ? -10.747 -6.574 20.544 1.00 41.59 81 THR A O 1
ATOM 645 N N . ARG A 1 82 ? -12.113 -8.188 19.786 1.00 36.78 82 ARG A N 1
ATOM 646 C CA . ARG A 1 82 ? -11.015 -9.096 19.387 1.00 36.78 82 ARG A CA 1
ATOM 647 C C . ARG A 1 82 ? -10.135 -8.513 18.281 1.00 36.78 82 ARG A C 1
ATOM 649 O O . ARG A 1 82 ? -8.920 -8.685 18.327 1.00 36.78 82 ARG A O 1
ATOM 656 N N . TYR A 1 83 ? -10.716 -7.803 17.314 1.00 39.91 83 TYR A N 1
ATOM 657 C CA . TYR A 1 83 ? -9.953 -7.187 16.221 1.00 39.91 83 TYR A CA 1
ATOM 658 C C . TYR A 1 83 ? -9.148 -5.962 16.684 1.00 39.91 83 TYR A C 1
ATOM 660 O O . TYR A 1 83 ? -8.044 -5.723 16.199 1.00 39.91 83 TYR A O 1
ATOM 668 N N . ILE A 1 84 ? -9.677 -5.202 17.648 1.00 47.09 84 ILE A N 1
ATOM 669 C CA . ILE A 1 84 ? -9.047 -3.987 18.193 1.00 47.09 84 ILE A CA 1
ATOM 670 C C . ILE A 1 84 ? -7.986 -4.319 19.265 1.00 47.09 84 ILE A C 1
ATOM 672 O O . ILE A 1 84 ? -7.029 -3.563 19.438 1.00 47.09 84 ILE A O 1
ATOM 676 N N . GLY A 1 85 ? -8.123 -5.447 19.973 1.00 41.44 85 GLY A N 1
ATOM 677 C CA . GLY A 1 85 ? -7.232 -5.881 21.058 1.00 41.44 85 GLY A CA 1
ATOM 678 C C . GLY A 1 85 ? -6.121 -6.862 20.666 1.00 41.44 85 GLY A C 1
ATOM 679 O O . GLY A 1 85 ? -5.291 -7.195 21.512 1.00 41.44 85 GLY A O 1
ATOM 680 N N . ALA A 1 86 ? -6.072 -7.329 19.414 1.00 49.69 86 ALA A N 1
ATOM 681 C CA . ALA A 1 86 ? -5.054 -8.275 18.962 1.00 49.69 86 ALA A CA 1
ATOM 682 C C . ALA A 1 86 ? -3.653 -7.632 18.959 1.00 49.69 86 ALA A C 1
ATOM 684 O O . ALA A 1 86 ? -3.210 -7.025 17.981 1.00 49.69 86 ALA A O 1
ATOM 685 N N . THR A 1 87 ? -2.918 -7.781 20.060 1.00 54.50 87 THR A N 1
ATOM 686 C CA . THR A 1 87 ? -1.500 -7.431 20.122 1.00 54.50 87 THR A CA 1
ATOM 687 C C . THR A 1 87 ? -0.713 -8.455 19.306 1.00 54.50 87 THR A C 1
ATOM 689 O O . THR A 1 87 ? -0.546 -9.616 19.677 1.00 54.50 87 THR A O 1
ATOM 692 N N . VAL A 1 8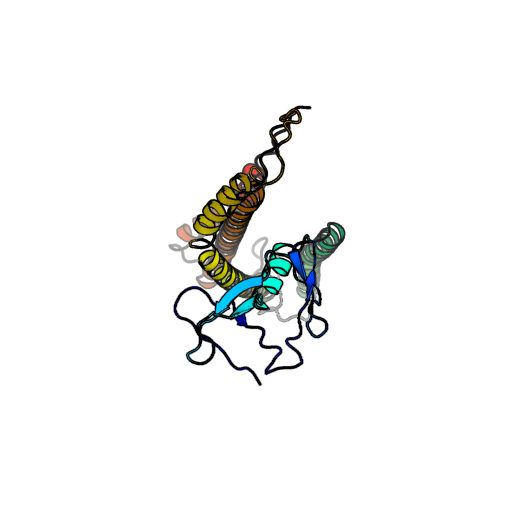8 ? -0.248 -8.048 18.125 1.00 64.31 88 VAL A N 1
ATOM 693 C CA . VAL A 1 88 ? 0.579 -8.919 17.284 1.00 64.31 88 VAL A CA 1
ATOM 694 C C . VAL A 1 88 ? 1.882 -9.221 18.031 1.00 64.31 88 VAL A C 1
ATOM 696 O O . VAL A 1 88 ? 2.646 -8.312 18.353 1.00 64.31 88 VAL A O 1
ATOM 699 N N . SER A 1 89 ? 2.157 -10.501 18.304 1.00 76.25 89 SER A N 1
ATOM 700 C CA . SER A 1 89 ? 3.397 -10.921 18.971 1.00 76.25 89 SER A CA 1
ATOM 701 C C . SER A 1 89 ? 4.642 -10.444 18.208 1.00 76.25 89 SER A C 1
ATOM 703 O O . SER A 1 89 ? 4.708 -10.531 16.978 1.00 76.25 89 SER A O 1
ATOM 705 N N . ARG A 1 90 ? 5.682 -9.998 18.933 1.00 74.19 90 ARG A N 1
ATOM 706 C CA . ARG A 1 90 ? 6.968 -9.554 18.350 1.00 74.19 90 ARG A CA 1
ATOM 707 C C . ARG A 1 90 ? 7.595 -10.609 17.430 1.00 74.19 90 ARG A C 1
ATOM 709 O O . ARG A 1 90 ? 8.187 -10.256 16.411 1.00 74.19 90 ARG A O 1
ATOM 716 N N . ARG A 1 91 ? 7.422 -11.899 17.747 1.00 79.00 91 ARG A N 1
ATOM 717 C CA . ARG A 1 91 ? 7.906 -13.020 16.922 1.00 79.00 91 ARG A CA 1
ATOM 718 C C . ARG A 1 91 ? 7.181 -13.090 15.572 1.00 79.00 91 ARG A C 1
ATOM 720 O O . ARG A 1 91 ? 7.826 -13.296 14.548 1.00 79.00 91 ARG A O 1
ATOM 727 N N . SER A 1 92 ? 5.868 -12.845 15.562 1.00 79.44 92 SER A N 1
ATOM 728 C CA . SER A 1 92 ? 5.056 -12.749 14.337 1.00 79.44 92 SER A CA 1
ATOM 729 C C . SER A 1 92 ? 5.483 -11.555 13.474 1.00 79.44 92 SER A C 1
ATOM 731 O O . SER A 1 92 ? 5.672 -11.710 12.269 1.00 79.44 92 SER A O 1
ATOM 733 N N . MET A 1 93 ? 5.746 -10.391 14.083 1.00 82.12 93 MET A N 1
ATOM 734 C CA . MET A 1 93 ? 6.230 -9.210 13.352 1.00 82.12 93 MET A CA 1
ATOM 735 C C . MET A 1 93 ? 7.600 -9.431 12.700 1.00 82.12 93 MET A C 1
ATOM 737 O O . MET A 1 93 ? 7.759 -9.121 11.522 1.00 82.12 93 MET A O 1
ATOM 741 N N . ARG A 1 94 ? 8.568 -10.024 13.415 1.00 87.06 94 ARG A N 1
ATOM 742 C CA . ARG A 1 94 ? 9.892 -10.346 12.846 1.00 87.06 94 ARG A CA 1
ATOM 743 C C . ARG A 1 94 ? 9.803 -11.346 11.697 1.00 87.06 94 ARG A C 1
ATOM 745 O O . ARG A 1 94 ? 10.466 -11.158 10.684 1.00 87.06 94 ARG A O 1
ATOM 752 N N . ARG A 1 95 ? 8.956 -12.373 11.826 1.00 88.88 95 ARG A N 1
ATOM 753 C CA . ARG A 1 95 ? 8.727 -13.349 10.751 1.00 88.88 95 ARG A CA 1
ATOM 754 C C . ARG A 1 95 ? 8.163 -12.673 9.501 1.00 88.88 95 ARG A C 1
ATOM 756 O O . ARG A 1 95 ? 8.655 -12.931 8.412 1.00 88.88 95 ARG A O 1
ATOM 763 N N . ARG A 1 96 ? 7.168 -11.792 9.654 1.00 89.19 96 ARG A N 1
ATOM 764 C CA . ARG A 1 96 ? 6.606 -11.015 8.535 1.00 89.19 96 ARG A CA 1
ATOM 765 C C . ARG A 1 96 ? 7.663 -10.126 7.885 1.00 89.19 96 ARG A C 1
ATOM 767 O O . ARG A 1 96 ? 7.787 -10.149 6.670 1.00 89.19 96 ARG A O 1
ATOM 774 N N . PHE A 1 97 ? 8.445 -9.403 8.686 1.00 90.06 97 PHE A N 1
ATOM 775 C CA . PHE A 1 97 ? 9.536 -8.566 8.183 1.00 90.06 97 PHE A CA 1
ATOM 776 C C . PHE A 1 97 ? 10.543 -9.372 7.356 1.00 90.06 97 PHE A C 1
ATOM 778 O O . PHE A 1 97 ? 10.850 -8.973 6.242 1.00 90.06 97 PHE A O 1
ATOM 785 N N . ALA A 1 98 ? 10.989 -10.532 7.849 1.00 92.69 98 ALA A N 1
ATOM 786 C CA . ALA A 1 98 ? 11.929 -11.384 7.122 1.00 92.69 98 ALA A CA 1
ATOM 787 C C . ALA A 1 98 ? 11.392 -11.817 5.747 1.00 92.69 98 ALA A C 1
ATOM 789 O O . ALA A 1 98 ? 12.121 -11.748 4.762 1.00 92.69 98 ALA A O 1
ATOM 790 N N . TRP A 1 99 ? 10.113 -12.197 5.661 1.00 92.75 99 TRP A N 1
ATOM 791 C CA . TRP A 1 99 ? 9.475 -12.538 4.386 1.00 92.75 99 TRP A CA 1
ATOM 792 C C . TRP A 1 99 ? 9.379 -11.348 3.428 1.00 92.75 99 TRP A C 1
ATOM 794 O O . TRP A 1 99 ? 9.672 -11.505 2.246 1.00 92.75 99 TRP A O 1
ATOM 804 N N . TYR A 1 100 ? 9.019 -10.159 3.922 1.00 91.25 100 TYR A N 1
ATOM 805 C CA . TYR A 1 100 ? 8.974 -8.952 3.090 1.00 91.25 100 TYR A CA 1
ATOM 806 C C . TYR A 1 100 ? 10.360 -8.546 2.579 1.00 91.25 100 TYR A C 1
ATOM 808 O O . TYR A 1 100 ? 10.499 -8.216 1.404 1.00 91.25 100 TYR A O 1
ATOM 816 N N . SER A 1 101 ? 11.391 -8.623 3.423 1.00 93.75 101 SER A N 1
ATOM 817 C CA . SER A 1 101 ? 12.773 -8.347 3.020 1.00 93.75 101 SER A CA 1
ATOM 818 C C . SER A 1 101 ? 13.276 -9.359 1.993 1.00 93.75 101 SER A C 1
ATOM 820 O O . SER A 1 101 ? 13.878 -8.970 0.997 1.00 93.75 101 SER A O 1
ATOM 822 N N . ALA A 1 102 ? 12.986 -10.649 2.188 1.00 94.56 102 ALA A N 1
ATOM 823 C CA . ALA A 1 102 ? 13.338 -11.685 1.221 1.00 94.56 102 ALA A CA 1
ATOM 824 C C . ALA A 1 102 ? 12.653 -11.451 -0.134 1.00 94.56 102 ALA A C 1
ATOM 826 O O . ALA A 1 102 ? 13.316 -11.516 -1.164 1.00 94.56 102 ALA A O 1
ATOM 827 N N . TYR A 1 103 ? 11.360 -11.106 -0.141 1.00 91.94 103 TYR A N 1
ATOM 828 C CA . TYR A 1 103 ? 10.624 -10.753 -1.360 1.00 91.94 103 TYR A CA 1
ATOM 829 C C . TYR A 1 103 ? 11.241 -9.548 -2.088 1.00 91.94 103 TYR A C 1
ATOM 831 O O . TYR A 1 103 ? 11.434 -9.598 -3.303 1.00 91.94 103 TYR A O 1
ATOM 839 N N . ALA A 1 104 ? 11.600 -8.495 -1.345 1.00 91.75 104 ALA A N 1
ATOM 840 C CA . ALA A 1 104 ? 12.181 -7.276 -1.902 1.00 91.75 104 ALA A CA 1
ATOM 841 C C . ALA A 1 104 ? 13.555 -7.495 -2.557 1.00 91.75 104 ALA A C 1
ATOM 843 O O . ALA A 1 104 ? 13.906 -6.746 -3.460 1.00 91.75 104 ALA A O 1
ATOM 844 N N . VAL A 1 105 ? 14.321 -8.506 -2.131 1.00 95.56 105 VAL A N 1
ATOM 845 C CA . VAL A 1 105 ? 15.616 -8.858 -2.743 1.00 95.56 105 VAL A CA 1
ATOM 846 C C . VAL A 1 105 ? 15.454 -9.890 -3.856 1.00 95.56 105 VAL A C 1
ATOM 848 O O . VAL A 1 105 ? 16.069 -9.768 -4.912 1.00 95.56 105 VAL A O 1
ATOM 851 N N . PHE A 1 106 ? 14.616 -10.903 -3.641 1.00 94.81 106 PHE A N 1
ATOM 852 C CA . PHE A 1 106 ? 14.464 -12.015 -4.572 1.00 94.81 106 PHE A CA 1
ATOM 853 C C . PHE A 1 106 ? 13.928 -11.564 -5.931 1.00 94.81 106 PHE A C 1
ATOM 855 O O . PHE A 1 106 ? 14.475 -11.953 -6.960 1.00 94.81 106 PHE A O 1
ATOM 862 N N . LEU A 1 107 ? 12.882 -10.732 -5.949 1.00 91.88 107 LEU A N 1
ATOM 863 C CA . LEU A 1 107 ? 12.241 -10.325 -7.197 1.00 91.88 107 LEU A CA 1
ATOM 864 C C . LEU A 1 107 ? 13.188 -9.510 -8.112 1.00 91.88 107 LEU A C 1
ATOM 866 O O . LEU A 1 107 ? 13.294 -9.866 -9.286 1.00 91.88 107 LEU A O 1
ATOM 870 N N . PRO A 1 108 ? 13.938 -8.498 -7.623 1.00 93.69 108 PRO A N 1
ATOM 871 C CA . PRO A 1 108 ? 14.945 -7.811 -8.436 1.00 93.69 108 PRO A CA 1
ATOM 872 C C . PRO A 1 108 ? 16.088 -8.711 -8.911 1.00 93.69 108 PRO A C 1
ATOM 874 O O . PRO A 1 108 ? 16.494 -8.607 -10.065 1.00 93.69 108 PRO A O 1
ATOM 877 N N . VAL A 1 109 ? 16.596 -9.609 -8.058 1.00 95.62 109 VAL A N 1
ATOM 878 C CA . VAL A 1 109 ? 17.671 -10.542 -8.441 1.00 95.62 109 VAL A CA 1
ATOM 879 C C . VAL A 1 109 ? 17.196 -11.494 -9.538 1.00 95.62 109 VAL A C 1
ATOM 881 O O . VAL A 1 109 ? 17.916 -11.720 -10.507 1.00 95.62 109 VAL A O 1
ATOM 884 N N . LEU A 1 110 ? 15.971 -12.011 -9.429 1.00 94.50 110 LEU A N 1
ATOM 885 C CA . LEU A 1 110 ? 15.371 -12.858 -10.456 1.00 94.50 110 LEU A CA 1
ATOM 886 C C . LEU A 1 110 ? 15.220 -12.105 -11.784 1.00 94.50 110 LEU A C 1
ATOM 888 O O . LEU A 1 110 ? 15.633 -12.623 -12.820 1.00 94.50 110 LEU A O 1
ATOM 892 N N . LEU A 1 111 ? 14.672 -10.884 -11.756 1.00 92.25 111 LEU A N 1
ATOM 893 C CA . LEU A 1 111 ? 14.547 -10.050 -12.955 1.00 92.25 111 LEU A CA 1
ATOM 894 C C . LEU A 1 111 ? 15.914 -9.767 -13.585 1.00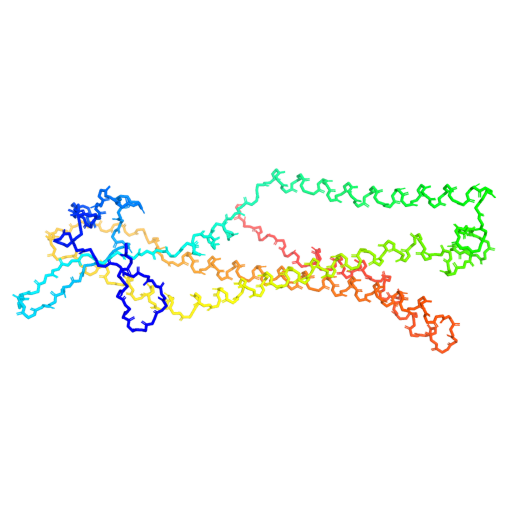 92.25 111 LEU A C 1
ATOM 896 O O . LEU A 1 111 ? 16.037 -9.853 -14.801 1.00 92.25 111 LEU A O 1
ATOM 900 N N . LEU A 1 112 ? 16.942 -9.511 -12.776 1.00 92.38 112 LEU A N 1
ATOM 901 C CA . LEU A 1 112 ? 18.309 -9.284 -13.242 1.00 92.38 112 LEU A CA 1
ATOM 902 C C . LEU A 1 112 ? 18.924 -10.527 -13.905 1.00 92.38 112 LEU A C 1
ATOM 904 O O . LEU A 1 112 ? 19.549 -10.425 -14.957 1.00 92.38 112 LEU A O 1
ATOM 908 N N . ILE A 1 113 ? 18.731 -11.718 -13.337 1.00 94.50 113 ILE A N 1
ATOM 909 C CA . ILE A 1 113 ? 19.200 -12.966 -13.960 1.00 94.50 113 ILE A CA 1
ATOM 910 C C . ILE A 1 113 ? 18.495 -13.179 -15.307 1.00 94.50 113 ILE A C 1
ATOM 912 O O . ILE A 1 113 ? 19.134 -13.521 -16.304 1.00 94.50 113 ILE A O 1
ATOM 916 N N . VAL A 1 114 ? 17.183 -12.938 -15.365 1.00 91.25 114 VAL A N 1
ATOM 917 C CA . VAL A 1 114 ? 16.401 -13.061 -16.603 1.00 91.25 114 VAL A CA 1
ATOM 918 C C . VAL A 1 114 ? 16.852 -12.040 -17.654 1.00 91.25 114 VAL A C 1
ATOM 920 O O . VAL A 1 114 ? 17.020 -12.404 -18.814 1.00 91.25 114 VAL A O 1
ATOM 923 N N . THR A 1 115 ? 17.101 -10.782 -17.285 1.00 89.50 115 THR A N 1
ATOM 924 C CA . THR A 1 115 ? 17.554 -9.763 -18.247 1.00 89.50 115 THR A CA 1
ATOM 925 C C . THR A 1 115 ? 18.945 -10.069 -18.791 1.00 89.50 115 THR A C 1
ATOM 927 O O . THR A 1 115 ? 19.148 -9.967 -19.999 1.00 89.50 115 THR A O 1
ATOM 930 N N . ILE A 1 116 ? 19.882 -10.505 -17.942 1.00 90.00 116 ILE A N 1
ATOM 931 C CA . ILE A 1 116 ? 21.242 -10.878 -18.364 1.00 90.00 116 ILE A CA 1
ATOM 932 C C . ILE A 1 116 ? 21.211 -12.095 -19.294 1.00 90.00 116 ILE A C 1
ATOM 934 O O . ILE A 1 116 ? 21.844 -12.089 -20.347 1.00 90.00 116 ILE A O 1
ATOM 938 N N . THR A 1 117 ? 20.456 -13.138 -18.941 1.00 89.69 117 THR A N 1
ATOM 939 C CA . THR A 1 117 ? 20.359 -14.351 -19.773 1.00 89.69 117 THR A CA 1
ATOM 940 C C . THR A 1 117 ? 19.743 -14.068 -21.144 1.00 89.69 117 THR A C 1
ATOM 942 O O . THR A 1 117 ? 20.200 -14.619 -22.146 1.00 89.69 117 THR A O 1
ATOM 945 N N . MET A 1 118 ? 18.755 -13.173 -21.215 1.00 86.94 118 MET A N 1
ATOM 946 C CA . MET A 1 118 ? 18.129 -12.765 -22.476 1.00 86.94 118 MET A CA 1
ATOM 947 C C . MET A 1 118 ? 19.032 -11.871 -23.332 1.00 86.94 118 MET A C 1
ATOM 949 O O . MET A 1 118 ? 18.982 -11.960 -24.558 1.00 86.94 118 MET A O 1
ATOM 953 N N . ASP A 1 119 ? 19.886 -11.050 -22.719 1.00 86.25 119 ASP A N 1
ATOM 954 C CA . ASP A 1 119 ? 20.846 -10.214 -23.446 1.00 86.25 119 ASP A CA 1
ATOM 955 C C . ASP A 1 119 ? 21.970 -11.052 -24.083 1.00 86.25 119 ASP A C 1
ATOM 957 O O . ASP A 1 119 ? 22.288 -10.897 -25.268 1.00 86.25 119 ASP A O 1
ATOM 961 N N . LEU A 1 120 ? 22.503 -12.015 -23.321 1.00 86.38 120 LEU A N 1
ATOM 962 C CA . LEU A 1 120 ? 23.589 -12.899 -23.753 1.00 86.38 120 LEU A CA 1
ATOM 963 C C . LEU A 1 120 ? 23.141 -13.980 -24.746 1.00 86.38 120 LEU A C 1
ATOM 965 O O . LEU A 1 120 ? 23.971 -14.519 -25.478 1.00 86.38 120 LEU A O 1
ATOM 969 N N . SER A 1 121 ? 21.846 -14.301 -24.807 1.00 86.12 121 SER A N 1
ATOM 970 C CA . SER A 1 121 ? 21.343 -15.331 -25.714 1.00 86.12 121 SER A CA 1
ATOM 971 C C . SER A 1 121 ? 21.353 -14.854 -27.180 1.00 86.12 121 SER A C 1
ATOM 973 O O . SER A 1 121 ? 20.739 -13.831 -27.521 1.00 86.12 121 SER A O 1
ATOM 975 N N . PRO A 1 122 ? 22.023 -15.583 -28.095 1.00 77.56 122 PRO A N 1
ATOM 976 C CA . PRO A 1 122 ? 22.030 -15.259 -29.521 1.00 77.56 122 PRO A CA 1
ATOM 977 C C . PRO A 1 122 ? 20.747 -15.700 -30.244 1.00 77.56 122 PRO A C 1
ATOM 979 O O . PRO A 1 122 ? 20.491 -15.238 -31.351 1.00 77.56 122 PRO A O 1
ATOM 982 N N . ALA A 1 123 ? 19.927 -16.559 -29.628 1.00 75.81 123 ALA A N 1
ATOM 983 C CA . ALA A 1 123 ? 18.721 -17.133 -30.234 1.00 75.81 123 ALA A CA 1
ATOM 984 C C . ALA A 1 123 ? 17.466 -16.241 -30.112 1.00 75.81 123 ALA A C 1
ATOM 986 O O . ALA A 1 123 ? 16.398 -16.602 -30.603 1.00 75.81 123 ALA A O 1
ATOM 987 N N . VAL A 1 124 ? 17.567 -15.094 -29.435 1.00 78.06 124 VAL A N 1
ATOM 988 C CA . VAL A 1 124 ? 16.418 -14.233 -29.124 1.00 78.06 124 VAL A CA 1
ATOM 989 C C . VAL A 1 124 ? 16.209 -13.185 -30.228 1.00 78.06 124 VAL A C 1
ATOM 991 O O . VAL A 1 124 ? 17.154 -12.465 -30.567 1.00 78.06 124 VAL A O 1
ATOM 994 N N . PRO A 1 125 ? 14.983 -13.040 -30.775 1.00 74.88 125 PRO A N 1
ATOM 995 C CA . PRO A 1 125 ? 14.689 -12.054 -31.809 1.00 74.88 125 PRO A CA 1
ATOM 996 C C . PRO A 1 125 ? 14.890 -10.621 -31.295 1.00 74.88 125 PRO A C 1
ATOM 998 O O . PRO A 1 125 ? 14.417 -10.236 -30.223 1.00 74.88 125 PRO A O 1
ATOM 1001 N N . SER A 1 126 ? 15.583 -9.810 -32.094 1.00 68.19 126 SER A N 1
ATOM 1002 C CA . SER A 1 126 ? 16.057 -8.473 -31.718 1.00 68.19 126 SER A CA 1
ATOM 1003 C C . SER A 1 126 ? 14.976 -7.388 -31.660 1.00 68.19 126 SER A C 1
ATOM 1005 O O . SER A 1 126 ? 15.274 -6.272 -31.241 1.00 68.19 126 SER A O 1
ATOM 1007 N N . THR A 1 127 ? 13.739 -7.694 -32.063 1.00 69.12 127 THR A N 1
ATOM 1008 C CA . THR A 1 127 ? 12.668 -6.699 -32.230 1.00 69.12 127 THR A CA 1
ATOM 1009 C C . THR A 1 127 ? 12.017 -6.264 -30.912 1.00 69.12 127 THR A C 1
ATOM 1011 O O . THR A 1 127 ? 11.710 -5.087 -30.765 1.00 69.12 127 THR A O 1
ATOM 1014 N N . TYR A 1 128 ? 11.825 -7.178 -29.949 1.00 67.81 128 TYR A N 1
ATOM 1015 C CA . TYR A 1 128 ? 11.104 -6.874 -28.692 1.00 67.81 128 TYR A CA 1
ATOM 1016 C C . TYR A 1 128 ? 11.701 -7.520 -27.437 1.00 67.81 128 TYR A C 1
ATOM 1018 O O . TYR A 1 128 ? 11.541 -6.994 -26.341 1.00 67.81 128 TYR A O 1
ATOM 1026 N N . LEU A 1 129 ? 12.383 -8.660 -27.582 1.00 77.44 129 LEU A N 1
ATOM 1027 C CA . LEU A 1 129 ? 12.861 -9.456 -26.447 1.00 77.44 129 LEU A CA 1
ATOM 1028 C C . LEU A 1 129 ? 14.331 -9.203 -26.111 1.00 77.44 129 LEU A C 1
ATOM 1030 O O . LEU A 1 129 ? 14.746 -9.472 -24.991 1.00 77.44 129 LEU A O 1
ATOM 1034 N N . LYS A 1 130 ? 15.131 -8.687 -27.053 1.00 81.94 130 LYS A N 1
ATOM 1035 C CA . LYS A 1 130 ? 16.560 -8.459 -26.817 1.00 81.94 130 LYS A CA 1
ATOM 1036 C C . LYS A 1 130 ? 16.825 -7.031 -26.309 1.00 81.94 130 LYS A C 1
ATOM 1038 O O . LYS A 1 130 ? 16.684 -6.090 -27.099 1.00 81.94 130 LYS A O 1
ATOM 1043 N N . PRO A 1 131 ? 17.243 -6.846 -25.041 1.00 78.75 131 PRO A N 1
ATOM 1044 C CA . PRO A 1 131 ? 17.396 -5.519 -24.443 1.00 78.75 131 PRO A CA 1
ATOM 1045 C C . PRO A 1 131 ? 18.539 -4.696 -25.060 1.00 78.75 131 PRO A C 1
ATOM 1047 O O . PRO A 1 131 ? 18.365 -3.487 -25.239 1.00 78.75 131 PRO A O 1
ATOM 1050 N N . ASN A 1 132 ? 19.649 -5.335 -25.469 1.00 81.94 132 ASN A N 1
ATOM 1051 C CA . ASN A 1 132 ? 20.816 -4.691 -26.090 1.00 81.94 132 ASN A CA 1
ATOM 1052 C C . ASN A 1 132 ? 21.280 -3.461 -25.293 1.00 81.94 132 ASN A C 1
ATOM 1054 O O . ASN A 1 132 ? 21.271 -2.332 -25.800 1.00 81.94 132 ASN A O 1
ATOM 1058 N N . PHE A 1 133 ? 21.628 -3.671 -24.026 1.00 83.94 133 PHE A N 1
ATOM 1059 C CA . PHE A 1 133 ? 22.056 -2.589 -23.143 1.00 83.94 133 PHE A CA 1
ATOM 1060 C C . PHE A 1 133 ? 23.299 -1.870 -23.688 1.00 83.94 133 PHE A C 1
ATOM 1062 O O . PHE A 1 133 ? 24.173 -2.484 -24.296 1.00 83.94 133 PHE A O 1
ATOM 1069 N N . GLY A 1 134 ? 23.399 -0.556 -23.473 1.00 80.19 134 GLY A N 1
ATOM 1070 C CA . GLY A 1 134 ? 24.648 0.176 -23.724 1.00 80.19 134 GLY A CA 1
ATOM 1071 C C . GLY A 1 134 ? 24.908 0.583 -25.178 1.00 80.19 134 GLY A C 1
ATOM 1072 O O . GLY A 1 134 ? 25.875 1.289 -25.435 1.00 80.19 134 GLY A O 1
ATOM 1073 N N . VAL A 1 135 ? 24.063 0.190 -26.140 1.00 82.38 135 VAL A N 1
ATOM 1074 C CA . VAL A 1 135 ? 24.340 0.418 -27.576 1.00 82.38 135 VAL A CA 1
ATOM 1075 C C . VAL A 1 135 ? 24.184 1.886 -28.002 1.00 82.38 135 VAL A C 1
ATOM 1077 O O . VAL A 1 135 ? 24.922 2.353 -28.864 1.00 82.38 135 VAL A O 1
ATOM 1080 N N . LYS A 1 136 ? 23.220 2.620 -27.428 1.00 77.00 136 LYS A N 1
ATOM 1081 C CA . LYS A 1 136 ? 23.001 4.063 -27.687 1.00 77.00 136 LYS A CA 1
ATOM 1082 C C . LYS A 1 136 ? 23.256 4.952 -26.459 1.00 77.00 136 LYS A C 1
ATOM 1084 O O . LYS A 1 136 ? 23.277 6.170 -26.579 1.00 77.00 136 LYS A O 1
ATOM 1089 N N . GLY A 1 137 ? 23.425 4.337 -25.292 1.00 77.94 137 GLY A N 1
ATOM 1090 C CA . GLY A 1 137 ? 23.552 4.959 -23.976 1.00 77.94 137 GLY A CA 1
ATOM 1091 C C . GLY A 1 137 ? 23.395 3.893 -22.890 1.00 77.94 137 GLY A C 1
ATOM 1092 O O . GLY A 1 137 ? 23.034 2.756 -23.202 1.00 77.94 137 GLY A O 1
ATOM 1093 N N . CYS A 1 138 ? 23.651 4.236 -21.626 1.00 82.44 138 CYS A N 1
ATOM 1094 C CA . CYS A 1 138 ? 23.545 3.319 -20.480 1.00 82.44 138 CYS A CA 1
ATOM 1095 C C . CYS A 1 138 ? 22.079 3.024 -20.085 1.00 82.44 138 CYS A C 1
ATOM 1097 O O . CYS A 1 138 ? 21.677 3.238 -18.946 1.00 82.44 138 CYS A O 1
ATOM 1099 N N . TRP A 1 139 ? 21.276 2.564 -21.048 1.00 84.00 139 TRP A N 1
ATOM 1100 C CA . TRP A 1 139 ? 19.861 2.211 -20.928 1.00 84.00 139 TRP A CA 1
ATOM 1101 C C . TRP A 1 139 ? 19.480 1.173 -22.004 1.00 84.00 139 TRP A C 1
ATOM 1103 O O . TRP A 1 139 ? 20.320 0.767 -22.815 1.00 84.00 139 TRP A O 1
ATOM 1113 N N . PHE A 1 140 ? 18.222 0.723 -22.013 1.00 84.00 140 PHE A N 1
ATOM 1114 C CA . PHE A 1 140 ? 17.669 -0.113 -23.080 1.00 84.00 140 PHE A CA 1
ATOM 1115 C C . PHE A 1 140 ? 17.800 0.581 -24.443 1.00 84.00 140 PHE A C 1
ATOM 1117 O O . PHE A 1 140 ? 17.576 1.785 -24.567 1.00 84.00 140 PHE A O 1
ATOM 1124 N N . LYS A 1 141 ? 18.116 -0.184 -25.497 1.00 80.81 141 LYS A N 1
ATOM 1125 C CA . LYS A 1 141 ? 18.272 0.357 -26.862 1.00 80.81 141 LYS A CA 1
ATOM 1126 C C . LYS A 1 141 ? 16.986 0.984 -27.414 1.00 80.81 141 LYS A C 1
ATOM 1128 O O . LYS A 1 141 ? 17.059 1.888 -28.248 1.00 80.81 141 LYS A O 1
ATOM 1133 N N . THR A 1 142 ? 15.831 0.449 -27.019 1.00 81.06 142 THR A N 1
ATOM 1134 C CA . THR A 1 142 ? 14.505 0.906 -27.451 1.00 81.06 142 THR A CA 1
ATOM 1135 C C . THR A 1 142 ? 13.520 0.852 -26.291 1.00 81.06 142 THR A C 1
ATOM 1137 O O . THR A 1 142 ? 13.588 -0.051 -25.456 1.00 81.06 142 THR A O 1
ATOM 1140 N N . ASP A 1 143 ? 12.556 1.766 -26.305 1.00 78.00 143 ASP A N 1
ATOM 1141 C CA . ASP A 1 143 ? 11.469 1.845 -25.325 1.00 78.00 143 ASP A CA 1
ATOM 1142 C C . ASP A 1 143 ? 10.596 0.583 -25.303 1.00 78.00 143 ASP A C 1
ATOM 1144 O O . ASP A 1 143 ? 10.083 0.186 -24.258 1.00 78.00 143 ASP A O 1
ATOM 1148 N N . GLN A 1 144 ? 10.490 -0.094 -26.448 1.00 80.56 144 GLN A N 1
ATOM 1149 C CA . GLN A 1 144 ? 9.760 -1.354 -26.593 1.00 80.56 144 GLN A CA 1
ATOM 1150 C C . GLN A 1 144 ? 10.473 -2.526 -25.903 1.00 80.56 144 GLN A C 1
ATOM 1152 O O . GLN A 1 144 ? 9.816 -3.410 -25.360 1.00 80.56 144 GLN A O 1
ATOM 1157 N N . ALA A 1 145 ? 11.810 -2.519 -25.863 1.00 83.06 145 ALA A N 1
ATOM 1158 C CA . ALA A 1 145 ? 12.590 -3.538 -25.160 1.00 83.06 145 ALA A CA 1
ATOM 1159 C C . ALA A 1 145 ? 12.585 -3.342 -23.632 1.00 83.06 145 ALA A C 1
ATOM 1161 O O . ALA A 1 145 ? 12.771 -4.305 -22.891 1.00 83.06 145 ALA A O 1
ATOM 1162 N N . ALA A 1 146 ? 12.344 -2.118 -23.147 1.00 84.31 146 ALA A N 1
ATOM 1163 C CA . ALA A 1 146 ? 12.199 -1.829 -21.717 1.00 84.31 146 ALA A CA 1
ATOM 1164 C C . ALA A 1 146 ? 10.854 -2.320 -21.144 1.00 84.31 146 ALA A C 1
ATOM 1166 O O . ALA A 1 146 ? 10.748 -2.600 -19.947 1.00 84.31 146 ALA A O 1
ATOM 1167 N N . LEU A 1 147 ? 9.827 -2.454 -21.989 1.00 85.00 147 LEU A N 1
ATOM 1168 C CA . LEU A 1 147 ? 8.465 -2.820 -21.595 1.00 85.00 147 LEU A CA 1
ATOM 1169 C C . LEU A 1 147 ? 8.388 -4.139 -20.802 1.00 85.00 147 LEU A C 1
ATOM 1171 O O . LEU A 1 147 ? 7.901 -4.100 -19.672 1.00 85.00 147 LEU A O 1
ATOM 1175 N N . PRO A 1 148 ? 8.866 -5.295 -21.303 1.00 88.00 148 PRO A N 1
ATOM 1176 C CA . PRO A 1 148 ? 8.700 -6.568 -20.595 1.00 88.00 148 PRO A CA 1
ATOM 1177 C C . PRO A 1 148 ? 9.512 -6.675 -19.295 1.00 88.00 148 PRO A C 1
ATOM 1179 O O . PRO A 1 148 ? 9.095 -7.382 -18.380 1.00 88.00 148 PRO A O 1
ATOM 1182 N N . TYR A 1 149 ? 10.652 -5.985 -19.193 1.00 88.19 149 TYR A N 1
ATOM 1183 C CA . TYR A 1 149 ? 11.591 -6.152 -18.076 1.00 88.19 149 TYR A CA 1
ATOM 1184 C C . TYR A 1 149 ? 11.468 -5.081 -16.990 1.00 88.19 149 TYR A C 1
ATOM 1186 O O . TYR A 1 149 ? 11.745 -5.366 -15.827 1.00 88.19 149 TYR A O 1
ATOM 1194 N N . PHE A 1 150 ? 11.052 -3.865 -17.348 1.00 88.38 150 PHE A N 1
ATOM 1195 C CA . PHE A 1 150 ? 10.953 -2.738 -16.422 1.00 88.38 150 PHE A CA 1
ATOM 1196 C C . PHE A 1 150 ? 9.495 -2.319 -16.208 1.00 88.38 150 PHE A C 1
ATOM 1198 O O . PHE A 1 150 ? 8.960 -2.486 -15.111 1.00 88.38 150 PHE A O 1
ATOM 1205 N N . TYR A 1 151 ? 8.812 -1.858 -17.260 1.00 88.62 151 TYR A N 1
ATOM 1206 C CA . TYR A 1 151 ? 7.454 -1.315 -17.124 1.00 88.62 151 TYR A CA 1
ATOM 1207 C C . TYR A 1 151 ? 6.395 -2.381 -16.808 1.00 88.62 151 TYR A C 1
ATOM 1209 O O . TYR A 1 151 ? 5.448 -2.098 -16.078 1.00 88.62 151 TYR A O 1
ATOM 1217 N N . GLY A 1 152 ? 6.562 -3.617 -17.284 1.00 89.19 152 GLY A N 1
ATOM 1218 C CA . GLY A 1 152 ? 5.661 -4.739 -17.006 1.00 89.19 152 GLY A CA 1
ATOM 1219 C C . GLY A 1 152 ? 5.590 -5.085 -15.513 1.00 89.19 152 GLY A C 1
ATOM 1220 O O . GLY A 1 152 ? 4.514 -4.973 -14.917 1.00 89.19 152 GLY A O 1
ATOM 1221 N N . PRO A 1 153 ? 6.713 -5.454 -14.867 1.00 91.50 153 PRO A N 1
ATOM 1222 C CA . PRO A 1 153 ? 6.748 -5.694 -13.426 1.00 91.50 153 PRO A CA 1
ATOM 1223 C C . PRO A 1 153 ? 6.265 -4.494 -12.597 1.00 91.50 153 PRO A C 1
ATOM 1225 O O . PRO A 1 153 ? 5.504 -4.679 -11.645 1.00 91.50 153 PRO A O 1
ATOM 1228 N N . VAL A 1 154 ? 6.636 -3.265 -12.979 1.00 90.38 154 VAL A N 1
ATOM 1229 C CA . VAL A 1 154 ? 6.164 -2.035 -12.318 1.00 90.38 154 VAL A CA 1
ATOM 1230 C C . VAL A 1 154 ? 4.641 -1.909 -12.406 1.00 90.38 154 VAL A C 1
ATOM 1232 O O . VAL A 1 154 ? 3.993 -1.681 -11.385 1.00 90.38 154 VAL A O 1
ATOM 1235 N N . ALA A 1 155 ? 4.040 -2.132 -13.577 1.00 89.38 155 ALA A N 1
ATOM 1236 C CA . ALA A 1 155 ? 2.590 -2.081 -13.755 1.00 89.38 155 ALA A CA 1
ATOM 1237 C C . ALA A 1 155 ? 1.860 -3.116 -12.880 1.00 89.38 155 ALA A C 1
ATOM 1239 O O . ALA A 1 155 ? 0.861 -2.786 -12.239 1.00 89.38 155 ALA A O 1
ATOM 1240 N N . VAL A 1 156 ? 2.381 -4.345 -12.778 1.00 91.38 156 VAL A N 1
ATOM 1241 C CA . VAL A 1 156 ? 1.819 -5.386 -11.896 1.00 91.38 156 VAL A CA 1
ATOM 1242 C C . VAL A 1 156 ? 1.878 -4.962 -10.427 1.00 91.38 156 VAL A C 1
ATOM 1244 O O . VAL A 1 156 ? 0.898 -5.132 -9.693 1.00 91.38 156 VAL A O 1
ATOM 1247 N N . ILE A 1 157 ? 2.997 -4.378 -9.991 1.00 90.94 157 ILE A N 1
ATOM 1248 C CA . ILE A 1 157 ? 3.159 -3.866 -8.624 1.00 90.94 157 ILE A CA 1
ATOM 1249 C C . ILE A 1 157 ? 2.170 -2.724 -8.357 1.00 90.94 157 ILE A C 1
ATOM 1251 O O . ILE A 1 157 ? 1.520 -2.721 -7.311 1.00 90.94 157 ILE A O 1
ATOM 1255 N N . LEU A 1 158 ? 2.002 -1.786 -9.294 1.00 90.50 158 LEU A N 1
ATOM 1256 C CA . LEU A 1 158 ? 1.055 -0.674 -9.161 1.00 90.50 158 LEU A CA 1
ATOM 1257 C C . LEU A 1 158 ? -0.394 -1.154 -9.066 1.00 90.50 158 LEU A C 1
ATOM 1259 O O . LEU A 1 158 ? -1.117 -0.721 -8.170 1.00 90.50 158 LEU A O 1
ATOM 1263 N N . LEU A 1 159 ? -0.808 -2.081 -9.932 1.00 91.69 159 LEU A N 1
ATOM 1264 C CA . LEU A 1 159 ? -2.150 -2.665 -9.894 1.00 91.69 159 LEU A CA 1
ATOM 1265 C C . LEU A 1 159 ? -2.401 -3.400 -8.575 1.00 91.69 159 LEU A C 1
ATOM 1267 O O . LEU A 1 159 ? -3.440 -3.210 -7.941 1.00 91.69 159 LEU A O 1
ATOM 1271 N N . SER A 1 160 ? -1.427 -4.187 -8.119 1.00 92.31 160 SER A N 1
ATOM 1272 C CA . SER A 1 160 ? -1.518 -4.909 -6.847 1.00 92.31 160 SER A CA 1
ATOM 1273 C C . SER A 1 160 ? -1.633 -3.946 -5.663 1.00 92.31 160 SER A C 1
ATOM 1275 O O . SER A 1 160 ? -2.517 -4.096 -4.817 1.00 92.31 160 SER A O 1
ATOM 1277 N N . ASN A 1 161 ? -0.792 -2.910 -5.626 1.00 90.25 161 ASN A N 1
ATOM 1278 C CA . ASN A 1 161 ? -0.825 -1.882 -4.588 1.00 90.25 161 ASN A CA 1
ATOM 1279 C C . ASN A 1 161 ? -2.140 -1.093 -4.602 1.00 90.25 161 ASN A C 1
ATOM 1281 O O . ASN A 1 161 ? -2.669 -0.793 -3.532 1.00 90.25 161 ASN A O 1
ATOM 1285 N N . LEU A 1 162 ? -2.710 -0.813 -5.779 1.00 91.75 162 LEU A N 1
ATOM 1286 C CA . LEU A 1 162 ? -4.015 -0.168 -5.912 1.00 91.75 162 LEU A CA 1
ATOM 1287 C C . LEU A 1 162 ? -5.130 -1.039 -5.325 1.00 91.75 162 LEU A C 1
ATOM 1289 O O . LEU A 1 162 ? -5.930 -0.552 -4.526 1.00 91.75 162 LEU A O 1
ATOM 1293 N N . VAL A 1 163 ? -5.166 -2.333 -5.654 1.00 93.25 163 VAL A N 1
ATOM 1294 C CA . VAL A 1 163 ? -6.151 -3.272 -5.091 1.00 93.25 163 VAL A CA 1
ATOM 1295 C C . VAL A 1 163 ? -6.019 -3.336 -3.569 1.00 93.25 163 VAL A C 1
ATOM 1297 O O . VAL A 1 163 ? -7.013 -3.180 -2.857 1.00 93.25 163 VAL A O 1
ATOM 1300 N N . ILE A 1 164 ? -4.799 -3.494 -3.050 1.00 90.44 164 ILE A N 1
ATOM 1301 C CA . ILE A 1 164 ? -4.536 -3.528 -1.605 1.00 90.44 164 ILE A CA 1
ATOM 1302 C C . ILE A 1 164 ? -4.986 -2.221 -0.941 1.00 90.44 164 ILE A C 1
ATOM 1304 O O . ILE A 1 164 ? -5.629 -2.256 0.113 1.00 90.44 164 ILE A O 1
ATOM 1308 N N . PHE A 1 165 ? -4.705 -1.071 -1.551 1.00 90.75 165 PHE A N 1
ATOM 1309 C CA . PHE A 1 165 ? -5.122 0.233 -1.047 1.00 90.75 165 PHE A CA 1
ATOM 1310 C C . PHE A 1 165 ? -6.649 0.385 -1.019 1.00 90.75 165 PHE A C 1
ATOM 1312 O O . PHE A 1 165 ? -7.209 0.852 -0.024 1.00 90.75 165 PHE A O 1
ATOM 1319 N N . LEU A 1 166 ? -7.355 -0.059 -2.061 1.00 91.50 166 LEU A N 1
ATOM 1320 C CA . LEU A 1 166 ? -8.819 -0.026 -2.121 1.00 91.50 166 LEU A CA 1
ATOM 1321 C C . LEU A 1 166 ? -9.456 -0.944 -1.072 1.00 91.50 166 LEU A C 1
ATOM 1323 O O . LEU A 1 166 ? -10.396 -0.544 -0.387 1.00 91.50 166 LEU A O 1
ATOM 1327 N N . LEU A 1 167 ? -8.930 -2.154 -0.885 1.00 90.25 167 LEU A N 1
ATOM 1328 C CA . LEU A 1 167 ? -9.406 -3.061 0.161 1.00 90.25 167 LEU A CA 1
ATOM 1329 C C . LEU A 1 167 ? -9.151 -2.483 1.559 1.00 90.25 167 LEU A C 1
ATOM 1331 O O . LEU A 1 167 ? -10.045 -2.486 2.407 1.00 90.25 167 LEU A O 1
ATOM 1335 N N . THR A 1 168 ? -7.958 -1.927 1.782 1.00 87.62 168 THR A N 1
ATOM 1336 C CA . THR A 1 168 ? -7.570 -1.316 3.061 1.00 87.62 168 THR A CA 1
ATOM 1337 C C . THR A 1 168 ? -8.415 -0.082 3.371 1.00 87.62 168 THR A C 1
ATOM 1339 O O . THR A 1 168 ? -8.881 0.074 4.499 1.00 87.62 168 THR A O 1
ATOM 1342 N N . SER A 1 169 ? -8.669 0.778 2.382 1.00 89.56 169 SER A N 1
ATOM 1343 C CA . SER A 1 169 ? -9.505 1.972 2.550 1.00 89.56 169 SER A CA 1
ATOM 1344 C C . SER A 1 169 ? -10.971 1.622 2.804 1.00 89.56 169 SER A C 1
ATOM 1346 O O . SER A 1 169 ? -11.583 2.215 3.691 1.00 89.56 169 SER A O 1
ATOM 1348 N N . ARG A 1 170 ? -11.527 0.606 2.129 1.00 88.00 170 ARG A N 1
ATOM 1349 C CA . ARG A 1 170 ? -12.880 0.091 2.415 1.00 88.00 170 ARG A CA 1
ATOM 1350 C C . ARG A 1 170 ? -12.988 -0.491 3.819 1.00 88.00 170 ARG A C 1
ATOM 1352 O O . ARG A 1 170 ? -13.950 -0.196 4.528 1.00 88.00 170 ARG A O 1
ATOM 1359 N N . ALA A 1 171 ? -12.004 -1.287 4.236 1.00 84.44 171 ALA A N 1
ATOM 1360 C CA . ALA A 1 171 ? -11.948 -1.819 5.592 1.00 84.44 171 ALA A CA 1
ATOM 1361 C C . ALA A 1 171 ? -11.884 -0.680 6.621 1.00 84.44 171 ALA A C 1
ATOM 1363 O O . ALA A 1 171 ? -12.660 -0.667 7.576 1.00 84.44 171 ALA A O 1
ATOM 1364 N N . PHE A 1 172 ? -11.029 0.318 6.386 1.00 83.19 172 PHE A N 1
ATOM 1365 C CA . PHE A 1 172 ? -10.910 1.495 7.241 1.00 83.19 172 PHE A CA 1
ATOM 1366 C C . PHE A 1 172 ? -12.223 2.279 7.333 1.00 83.19 172 PHE A C 1
ATOM 1368 O O . PHE A 1 172 ? -12.667 2.577 8.438 1.00 83.19 172 PHE A O 1
ATOM 1375 N N . ALA A 1 173 ? -12.871 2.576 6.205 1.00 84.19 173 ALA A N 1
ATOM 1376 C CA . ALA A 1 173 ? -14.139 3.304 6.175 1.00 84.19 173 ALA A CA 1
ATOM 1377 C C . ALA A 1 173 ? -15.234 2.560 6.953 1.00 84.19 173 ALA A C 1
ATOM 1379 O O . ALA A 1 173 ? -15.939 3.162 7.762 1.00 84.19 173 ALA A O 1
ATOM 1380 N N . LYS A 1 174 ? -15.317 1.232 6.788 1.00 81.62 174 LYS A N 1
ATOM 1381 C CA . LYS A 1 174 ? -16.249 0.380 7.539 1.00 81.62 174 LYS A CA 1
ATOM 1382 C C . LYS A 1 174 ? -15.984 0.430 9.045 1.00 81.62 174 LYS A C 1
ATOM 1384 O O . LYS A 1 174 ? -16.922 0.580 9.823 1.00 81.62 174 LYS A O 1
ATOM 1389 N N . HIS A 1 175 ? -14.722 0.328 9.463 1.00 73.56 175 HIS A N 1
ATOM 1390 C CA . HIS A 1 175 ? -14.353 0.428 10.877 1.00 73.56 175 HIS A CA 1
ATOM 1391 C C . HIS A 1 175 ? -14.606 1.827 11.442 1.00 73.56 175 HIS A C 1
ATOM 1393 O O . HIS A 1 175 ? -15.101 1.949 12.555 1.00 73.56 175 HIS A O 1
ATOM 1399 N N . HIS A 1 176 ? -14.309 2.879 10.683 1.00 75.38 176 HIS A N 1
ATOM 1400 C CA . HIS A 1 176 ? -14.514 4.255 11.116 1.00 75.38 176 HIS A CA 1
ATOM 1401 C C . HIS A 1 176 ? -15.997 4.594 11.302 1.00 75.38 176 HIS A C 1
ATOM 1403 O O . HIS A 1 176 ? -16.330 5.278 12.265 1.00 75.38 176 HIS A O 1
ATOM 1409 N N . ASN A 1 177 ? -16.881 4.093 10.433 1.00 74.94 177 ASN A N 1
ATOM 1410 C CA . ASN A 1 177 ? -18.327 4.246 10.609 1.00 74.94 177 ASN A CA 1
ATOM 1411 C C . ASN A 1 177 ? -18.793 3.533 11.884 1.00 74.94 177 ASN A C 1
ATOM 1413 O O . ASN A 1 177 ? -19.392 4.170 12.738 1.00 74.94 177 ASN A O 1
ATOM 1417 N N . LYS A 1 178 ? -18.358 2.283 12.095 1.00 68.94 178 LYS A N 1
ATOM 1418 C CA . LYS A 1 178 ? -18.665 1.536 13.325 1.00 68.94 178 LYS A CA 1
ATOM 1419 C C . LYS A 1 178 ? -18.169 2.238 14.598 1.00 68.94 178 LYS A C 1
ATOM 1421 O O . LYS A 1 178 ? -18.809 2.147 15.633 1.00 68.94 178 LYS A O 1
ATOM 1426 N N . LEU A 1 179 ? -17.023 2.924 14.544 1.00 63.34 179 LEU A N 1
ATOM 1427 C CA . LEU A 1 179 ? -16.519 3.704 15.681 1.00 63.34 179 LEU A CA 1
ATOM 1428 C C . LEU A 1 179 ? -17.298 5.004 15.909 1.00 63.34 179 LEU A C 1
ATOM 1430 O O . LEU A 1 179 ? -17.344 5.471 17.041 1.00 63.34 179 LEU A O 1
ATOM 1434 N N . LYS A 1 180 ? -17.853 5.613 14.857 1.00 61.59 180 LYS A N 1
ATOM 1435 C CA . LYS A 1 180 ? -18.674 6.820 14.984 1.00 61.59 180 LYS A CA 1
ATOM 1436 C C . LYS A 1 180 ? -20.007 6.535 15.657 1.00 61.59 180 LYS A C 1
ATOM 1438 O O . LYS A 1 180 ? -20.450 7.401 16.396 1.00 61.59 180 LYS A O 1
ATOM 1443 N N . ASP A 1 181 ? -20.581 5.359 15.427 1.00 63.34 181 ASP A N 1
ATOM 1444 C CA . ASP A 1 181 ? -21.858 4.958 16.023 1.00 63.34 181 ASP A CA 1
ATOM 1445 C C . ASP A 1 181 ? -21.732 4.814 17.555 1.00 63.34 181 ASP A C 1
ATOM 1447 O O . ASP A 1 181 ? -22.549 5.338 18.297 1.00 63.34 181 ASP A O 1
ATOM 1451 N N . VAL A 1 182 ? -20.606 4.276 18.041 1.00 60.62 182 VAL A N 1
ATOM 1452 C CA . VAL A 1 182 ? -20.317 4.095 19.483 1.00 60.62 182 VAL A CA 1
ATOM 1453 C C . VAL A 1 182 ? -19.983 5.414 20.217 1.00 60.62 182 VAL A C 1
ATOM 1455 O O . VAL A 1 182 ? -20.015 5.493 21.440 1.00 60.62 182 VAL A O 1
ATOM 1458 N N . SER A 1 183 ? -19.614 6.479 19.498 1.00 47.84 183 SER A N 1
ATOM 1459 C CA . SER A 1 183 ? -18.989 7.675 20.085 1.00 47.84 183 SER A CA 1
ATOM 1460 C C . SER A 1 183 ? -19.892 8.817 20.613 1.00 47.84 183 SER A C 1
ATOM 1462 O O . SER A 1 183 ? -19.329 9.620 21.359 1.00 47.84 183 SER A O 1
ATOM 1464 N N . PRO A 1 184 ? -21.195 8.991 20.284 1.00 48.91 184 PRO A N 1
ATOM 1465 C CA . PRO A 1 184 ? -21.942 10.180 20.722 1.00 48.91 184 PRO A CA 1
ATOM 1466 C C . PRO A 1 184 ? -22.901 9.962 21.904 1.00 48.91 184 PRO A C 1
ATOM 1468 O O . PRO A 1 184 ? -23.266 10.950 22.533 1.00 48.91 184 PRO A O 1
ATOM 1471 N N . LEU A 1 185 ? -23.328 8.729 22.216 1.00 51.12 185 LEU A N 1
ATOM 1472 C CA . LEU A 1 185 ? -24.389 8.485 23.213 1.00 51.12 185 LEU A CA 1
ATOM 1473 C C . LEU A 1 185 ? -23.922 7.753 24.484 1.00 51.12 185 LEU A C 1
ATOM 1475 O O . LEU A 1 185 ? -24.405 8.084 25.564 1.00 51.12 185 LEU A O 1
ATOM 1479 N N . ASP A 1 186 ? -22.937 6.854 24.405 1.00 48.16 186 ASP A N 1
ATOM 1480 C CA . ASP A 1 186 ? -22.493 6.075 25.579 1.00 48.16 186 ASP A CA 1
ATOM 1481 C C . ASP A 1 186 ? -21.660 6.877 26.593 1.00 48.16 186 ASP A C 1
ATOM 1483 O O . ASP A 1 186 ? -21.624 6.548 27.777 1.00 48.16 186 ASP A O 1
ATOM 1487 N N . LEU A 1 187 ? -21.012 7.960 26.157 1.00 51.72 187 LEU A N 1
ATOM 1488 C CA . LEU A 1 187 ? -20.114 8.754 27.004 1.00 51.72 187 LEU A CA 1
ATOM 1489 C C . LEU A 1 187 ? -20.837 9.639 28.018 1.00 51.72 187 LEU A C 1
ATOM 1491 O O . LEU A 1 187 ? -20.423 9.716 29.171 1.00 51.72 187 LEU A O 1
ATOM 1495 N N . ASN A 1 188 ? -21.949 10.252 27.614 1.00 41.44 188 ASN A N 1
ATOM 1496 C CA . ASN A 1 188 ? -22.776 11.016 28.547 1.00 41.44 188 ASN A CA 1
ATOM 1497 C C . ASN A 1 188 ? -23.517 10.102 29.535 1.00 41.44 188 ASN A C 1
ATOM 1499 O O . ASN A 1 188 ? -23.818 10.526 30.647 1.00 41.44 188 ASN A O 1
ATOM 1503 N N . HIS A 1 189 ? -23.803 8.854 29.153 1.00 42.72 189 HIS A N 1
ATOM 1504 C CA . HIS A 1 189 ? -24.488 7.901 30.026 1.00 42.72 189 HIS A CA 1
ATOM 1505 C C . HIS A 1 189 ? -23.545 7.259 31.057 1.00 42.72 189 HIS A C 1
ATOM 1507 O O . HIS A 1 189 ? -23.968 6.983 32.182 1.00 42.72 189 HIS A O 1
ATOM 1513 N N . SER A 1 190 ? -22.263 7.065 30.717 1.00 43.66 190 SER A N 1
ATOM 1514 C CA . SER A 1 190 ? -21.271 6.526 31.656 1.00 43.66 190 SER A CA 1
ATOM 1515 C C . SER A 1 190 ? -20.904 7.498 32.777 1.00 43.66 190 SER A C 1
ATOM 1517 O O . SER A 1 190 ? -20.702 7.048 33.901 1.00 43.66 190 SER A O 1
ATOM 1519 N N . ASP A 1 191 ? -20.875 8.808 32.505 1.00 38.66 191 ASP A N 1
ATOM 1520 C CA . ASP A 1 191 ? -20.574 9.827 33.525 1.00 38.66 191 ASP A CA 1
ATOM 1521 C C . ASP A 1 191 ? -21.733 10.013 34.525 1.00 38.66 191 ASP A C 1
ATOM 1523 O O . ASP A 1 191 ? -21.504 10.341 35.691 1.00 38.66 191 ASP A O 1
ATOM 1527 N N . PHE A 1 192 ? -22.976 9.737 34.108 1.00 38.50 192 PHE A N 1
ATOM 1528 C CA . PHE A 1 192 ? -24.142 9.780 34.996 1.00 38.50 192 PHE A CA 1
ATOM 1529 C C . PHE A 1 192 ? -24.222 8.543 35.907 1.00 38.50 192 PHE A C 1
ATOM 1531 O O . PHE A 1 192 ? -24.496 8.664 37.096 1.00 38.50 192 PHE A O 1
ATOM 1538 N N . SER A 1 193 ? -23.896 7.351 35.390 1.00 39.19 193 SER A N 1
ATOM 1539 C CA . SER A 1 193 ? -24.043 6.097 36.145 1.00 39.19 193 SER A CA 1
ATOM 1540 C C . SER A 1 193 ? -23.029 5.905 37.282 1.00 39.19 193 SER A C 1
ATOM 1542 O O . SER A 1 193 ? -23.274 5.076 38.152 1.00 39.19 193 SER A O 1
ATOM 1544 N N . THR A 1 194 ? -21.894 6.614 37.297 1.00 40.50 194 THR A N 1
ATOM 1545 C CA . THR A 1 194 ? -20.852 6.433 38.330 1.00 40.50 194 THR A CA 1
ATOM 1546 C C . THR A 1 194 ? -20.917 7.428 39.491 1.00 40.50 194 THR A C 1
ATOM 1548 O O . THR A 1 194 ? -20.163 7.267 40.450 1.00 40.50 194 THR A O 1
ATOM 1551 N N . SER A 1 195 ? -21.800 8.435 39.446 1.00 39.94 195 SER A N 1
ATOM 1552 C CA . SER A 1 195 ? -21.991 9.359 40.581 1.00 39.94 195 SER A CA 1
ATOM 1553 C C . SER A 1 195 ? -22.950 8.831 41.655 1.00 39.94 195 SER A C 1
ATOM 1555 O O . SER A 1 195 ? -22.811 9.214 42.815 1.00 39.94 195 SER A O 1
ATOM 1557 N N . ASP A 1 196 ? -23.864 7.913 41.323 1.00 45.22 196 ASP A N 1
ATOM 1558 C CA . ASP A 1 196 ? -24.931 7.496 42.250 1.00 45.22 196 ASP A CA 1
ATOM 1559 C C . ASP A 1 196 ? -24.548 6.353 43.217 1.00 45.22 196 ASP A C 1
ATOM 1561 O O . ASP A 1 196 ? -25.236 6.132 44.218 1.00 45.22 196 ASP A O 1
ATOM 1565 N N . ASP A 1 197 ? -23.416 5.670 43.005 1.00 45.28 197 ASP A N 1
ATOM 1566 C CA . ASP A 1 197 ? -23.008 4.526 43.843 1.00 45.28 197 ASP A CA 1
ATOM 1567 C C . ASP A 1 197 ? -22.356 4.929 45.183 1.00 45.28 197 ASP A C 1
ATOM 1569 O O . ASP A 1 197 ? -22.352 4.147 46.137 1.00 45.28 197 ASP A O 1
ATOM 1573 N N . TRP A 1 198 ? -21.861 6.165 45.321 1.00 44.78 198 TRP A N 1
ATOM 1574 C CA . TRP A 1 198 ? -21.236 6.631 46.570 1.00 44.78 198 TRP A CA 1
ATOM 1575 C C . TRP A 1 198 ? -22.242 7.098 47.630 1.00 44.78 198 TRP A C 1
ATOM 1577 O O . TRP A 1 198 ? -21.892 7.188 48.806 1.00 44.78 198 TRP A O 1
ATOM 1587 N N . MET A 1 199 ? -23.504 7.346 47.258 1.00 44.78 199 MET A N 1
ATOM 1588 C CA . MET A 1 199 ? -24.523 7.844 48.194 1.00 44.78 199 MET A CA 1
ATOM 1589 C C . MET A 1 199 ? -25.374 6.755 48.861 1.00 44.78 199 MET A C 1
ATOM 1591 O O . MET A 1 199 ? -26.171 7.076 49.741 1.00 44.78 199 MET A O 1
ATOM 1595 N N . ARG A 1 200 ? -25.217 5.469 48.515 1.00 47.91 200 ARG A N 1
ATOM 1596 C CA . ARG A 1 200 ? -26.070 4.394 49.072 1.00 47.91 200 ARG A CA 1
ATOM 1597 C C . ARG A 1 200 ? -25.402 3.430 50.044 1.00 47.91 200 ARG A C 1
ATOM 1599 O O . ARG A 1 200 ? -26.101 2.628 50.656 1.00 47.91 200 ARG A O 1
ATOM 1606 N N . LEU A 1 201 ? -24.095 3.551 50.270 1.00 42.88 201 LEU A N 1
ATOM 1607 C CA . LEU A 1 201 ? -23.386 2.708 51.241 1.00 42.88 201 LEU A CA 1
ATOM 1608 C C . LEU A 1 201 ? -23.287 3.336 52.647 1.00 42.88 201 LEU A C 1
ATOM 1610 O O . LEU A 1 201 ? -22.873 2.670 53.591 1.00 42.88 201 LEU A O 1
ATOM 1614 N N . GLY A 1 202 ? -23.697 4.601 52.805 1.00 43.16 202 GLY A N 1
ATOM 1615 C CA . GLY A 1 202 ? -23.596 5.345 54.067 1.00 43.16 202 GLY A CA 1
ATOM 1616 C C . GLY A 1 202 ? -24.770 5.188 55.042 1.00 43.16 202 GLY A C 1
ATOM 1617 O O . GLY A 1 202 ? -24.668 5.643 56.175 1.00 43.16 202 GLY A O 1
ATOM 1618 N N . THR A 1 203 ? -25.886 4.565 54.649 1.00 46.88 203 THR A N 1
ATOM 1619 C CA . THR A 1 203 ? -27.118 4.565 55.465 1.00 46.88 203 THR A CA 1
ATOM 1620 C C . THR A 1 203 ? -27.393 3.274 56.237 1.00 46.88 203 THR A C 1
ATOM 1622 O O . THR A 1 203 ? -28.380 3.230 56.967 1.00 46.88 203 THR A O 1
ATOM 1625 N N . VAL A 1 204 ? -26.549 2.237 56.135 1.00 50.59 204 VAL A N 1
ATOM 1626 C CA . VAL A 1 204 ? -26.845 0.925 56.759 1.00 50.59 204 VAL A CA 1
ATOM 1627 C C . VAL A 1 204 ? -25.892 0.526 57.891 1.00 50.59 204 VAL A C 1
ATOM 1629 O O . VAL A 1 204 ? -26.259 -0.314 58.705 1.00 50.59 204 VAL A O 1
ATOM 1632 N N . LEU A 1 205 ? -24.721 1.148 58.052 1.00 44.00 205 LEU A N 1
ATOM 1633 C CA . LEU A 1 205 ? -23.827 0.827 59.173 1.00 44.00 205 LEU A CA 1
ATOM 1634 C C . LEU A 1 205 ? -23.235 2.102 59.775 1.00 44.00 205 LEU A C 1
ATOM 1636 O O . LEU A 1 205 ? -22.262 2.660 59.275 1.00 44.00 205 LEU A O 1
ATOM 1640 N N . GLY A 1 206 ? -23.837 2.565 60.870 1.00 43.47 206 GLY A N 1
ATOM 1641 C CA . GLY A 1 206 ? -23.297 3.645 61.688 1.00 43.47 206 GLY A CA 1
ATOM 1642 C C . GLY A 1 206 ? -22.037 3.210 62.435 1.00 43.47 206 GLY A C 1
ATOM 1643 O O . GLY A 1 206 ? -22.117 2.838 63.600 1.00 43.47 206 GLY A O 1
ATOM 1644 N N . GLN A 1 207 ? -20.873 3.296 61.788 1.00 34.22 207 GLN A N 1
ATOM 1645 C CA . GLN A 1 207 ? -19.570 3.288 62.460 1.00 34.22 207 GLN A CA 1
ATOM 1646 C C . GLN A 1 207 ? -18.547 4.132 61.679 1.00 34.22 207 GLN A C 1
ATOM 1648 O O . GLN A 1 207 ? -18.276 3.827 60.517 1.00 34.22 207 GLN A O 1
ATOM 1653 N N . PRO A 1 208 ? -17.940 5.172 62.286 1.00 37.12 208 PRO A N 1
ATOM 1654 C CA . PRO A 1 208 ? -16.842 5.895 61.664 1.00 37.12 208 PRO A CA 1
ATOM 1655 C C . PRO A 1 208 ? -15.537 5.109 61.859 1.00 37.12 208 PRO A C 1
ATOM 1657 O O . PRO A 1 208 ? -15.075 4.927 62.984 1.00 37.12 208 PRO A O 1
ATOM 1660 N N . LEU A 1 209 ? -14.926 4.655 60.763 1.00 33.16 209 LEU A N 1
ATOM 1661 C CA . LEU A 1 209 ? -13.527 4.216 60.733 1.00 33.16 209 LEU A CA 1
ATOM 1662 C C . LEU A 1 209 ? -12.721 5.147 59.814 1.00 33.16 209 LEU A C 1
ATOM 1664 O O . LEU A 1 209 ? -13.265 5.663 58.836 1.00 33.16 209 LEU A O 1
ATOM 1668 N N . PRO A 1 210 ? -11.449 5.423 60.151 1.00 32.12 210 PRO A N 1
ATOM 1669 C CA . PRO A 1 210 ? -10.710 6.550 59.607 1.00 32.12 210 PRO A CA 1
ATOM 1670 C C . PRO A 1 210 ? -10.376 6.339 58.131 1.00 32.12 210 PRO A C 1
ATOM 1672 O O . PRO A 1 210 ? -9.779 5.340 57.730 1.00 32.12 210 PRO A O 1
ATOM 1675 N N . VAL A 1 211 ? -10.747 7.335 57.333 1.00 35.44 211 VAL A N 1
ATOM 1676 C CA . VAL A 1 211 ? -10.412 7.452 55.918 1.00 35.44 211 VAL A CA 1
ATOM 1677 C C . VAL A 1 211 ? -8.913 7.729 55.805 1.00 35.44 211 VAL A C 1
ATOM 1679 O O . VAL A 1 211 ? -8.465 8.852 56.028 1.00 35.44 211 VAL A O 1
ATOM 1682 N N . HIS A 1 212 ? -8.118 6.719 55.445 1.00 31.42 212 HIS A N 1
ATOM 1683 C CA . HIS A 1 212 ? -6.804 6.977 54.863 1.00 31.42 212 HIS A CA 1
ATOM 1684 C C . HIS A 1 212 ? -6.992 7.149 53.354 1.00 31.42 212 HIS A C 1
ATOM 1686 O O . HIS A 1 212 ? -7.026 6.188 52.586 1.00 31.42 212 HIS A O 1
ATOM 1692 N N . GLN A 1 213 ? -7.203 8.402 52.956 1.00 32.31 213 GLN A N 1
ATOM 1693 C CA . GLN A 1 213 ? -7.384 8.808 51.571 1.00 32.31 213 GLN A CA 1
ATOM 1694 C C . GLN A 1 213 ? -6.043 8.709 50.840 1.00 32.31 213 GLN A C 1
ATOM 1696 O O . GLN A 1 213 ? -5.198 9.597 50.929 1.00 32.31 213 GLN A O 1
ATOM 1701 N N . HIS A 1 214 ? -5.830 7.604 50.128 1.00 27.59 214 HIS A N 1
ATOM 1702 C CA . HIS A 1 214 ? -4.934 7.612 48.982 1.00 27.59 214 HIS A CA 1
ATOM 1703 C C . HIS A 1 214 ? -5.806 7.815 47.745 1.00 27.59 214 HIS A C 1
ATOM 1705 O O . HIS A 1 214 ? -6.415 6.871 47.242 1.00 27.59 214 HIS A O 1
ATOM 1711 N N . ASP A 1 215 ? -5.906 9.070 47.304 1.00 27.31 215 ASP A N 1
ATOM 1712 C CA . ASP A 1 215 ? -6.576 9.457 46.066 1.00 27.31 215 ASP A CA 1
ATOM 1713 C C . ASP A 1 215 ? -5.921 8.744 44.871 1.00 27.31 215 ASP A C 1
ATOM 1715 O O . ASP A 1 215 ? -4.931 9.196 44.296 1.00 27.31 215 ASP A O 1
ATOM 1719 N N . ARG A 1 216 ? -6.487 7.603 44.474 1.00 27.14 216 ARG A N 1
ATOM 1720 C CA . ARG A 1 216 ? -6.411 7.106 43.100 1.00 27.14 216 ARG A CA 1
ATOM 1721 C C . ARG A 1 216 ? -7.814 7.113 42.530 1.00 27.14 216 ARG A C 1
ATOM 1723 O O . ARG A 1 216 ? -8.610 6.222 42.806 1.00 27.14 216 ARG A O 1
ATOM 1730 N N . SER A 1 217 ? -8.088 8.131 41.728 1.00 25.77 217 SER A N 1
ATOM 1731 C CA . SER A 1 217 ? -9.264 8.235 40.872 1.00 25.77 217 SER A CA 1
ATOM 1732 C C . SER A 1 217 ? -9.371 7.018 39.934 1.00 25.77 217 SER A C 1
ATOM 1734 O O . SER A 1 217 ? -8.458 6.781 39.141 1.00 25.77 217 SER A O 1
ATOM 1736 N N . PRO A 1 218 ? -10.470 6.241 39.949 1.00 40.06 218 PRO A N 1
ATOM 1737 C CA . PRO A 1 218 ? -10.667 5.166 38.988 1.00 40.06 218 PRO A CA 1
ATOM 1738 C C . PRO A 1 218 ? -11.902 5.449 38.129 1.00 40.06 218 PRO A C 1
ATOM 1740 O O . PRO A 1 218 ? -12.986 4.975 38.451 1.00 40.06 218 PRO A O 1
ATOM 1743 N N . THR A 1 219 ? -11.764 6.227 37.045 1.00 34.22 219 THR A N 1
ATOM 1744 C CA . THR A 1 219 ? -12.767 6.245 35.941 1.00 34.22 219 THR A CA 1
ATOM 1745 C C . THR A 1 219 ? -12.360 6.979 34.652 1.00 34.22 219 THR A C 1
ATOM 1747 O O . THR A 1 219 ? -13.120 6.958 33.692 1.00 34.22 219 THR A O 1
ATOM 1750 N N . GLN A 1 220 ? -11.156 7.559 34.542 1.00 32.69 220 GLN A N 1
ATOM 1751 C CA . GLN A 1 220 ? -10.736 8.296 33.330 1.00 32.69 220 GLN A CA 1
ATOM 1752 C C . GLN A 1 220 ? -9.870 7.485 32.336 1.00 32.69 220 GLN A C 1
ATOM 1754 O O . GLN A 1 220 ? -9.527 7.968 31.257 1.00 32.69 220 GLN A O 1
ATOM 1759 N N . GLU A 1 221 ? -9.513 6.237 32.654 1.00 36.56 221 GLU A N 1
ATOM 1760 C CA . GLU A 1 221 ? -8.576 5.436 31.848 1.00 36.56 221 GLU A CA 1
ATOM 1761 C C . GLU A 1 221 ? -9.111 4.848 30.516 1.00 36.56 221 GLU A C 1
ATOM 1763 O O . GLU A 1 221 ? -8.346 4.820 29.544 1.00 36.56 221 GLU A O 1
ATOM 1768 N N . PRO A 1 222 ? -10.368 4.374 30.368 1.00 44.16 222 PRO A N 1
ATOM 1769 C CA . PRO A 1 222 ? -10.784 3.707 29.126 1.00 44.16 222 PRO A CA 1
ATOM 1770 C C . PRO A 1 222 ? -11.002 4.690 27.960 1.00 44.16 222 PRO A C 1
ATOM 1772 O O . PRO A 1 222 ? -10.609 4.407 26.822 1.00 44.16 222 PRO A O 1
ATOM 1775 N N . LEU A 1 223 ? -11.546 5.878 28.241 1.00 42.44 223 LEU A N 1
ATOM 1776 C CA . LEU A 1 223 ? -11.852 6.905 27.241 1.00 42.44 223 LEU A CA 1
ATOM 1777 C C . LEU A 1 223 ? -10.594 7.578 26.667 1.00 42.44 223 LEU A C 1
ATOM 1779 O O . LEU A 1 223 ? -10.482 7.780 25.450 1.00 42.44 223 LEU A O 1
ATOM 1783 N N . ILE A 1 224 ? -9.627 7.908 27.531 1.00 50.34 224 ILE A N 1
ATOM 1784 C CA . ILE A 1 224 ? -8.342 8.493 27.125 1.00 50.34 224 ILE A CA 1
ATOM 1785 C C . ILE A 1 224 ? -7.608 7.520 26.189 1.00 50.34 224 ILE A C 1
ATOM 1787 O O . ILE A 1 224 ? -7.132 7.917 25.120 1.00 50.34 224 ILE A O 1
ATOM 1791 N N . ASN A 1 225 ? -7.614 6.226 26.521 1.00 58.34 225 ASN A N 1
ATOM 1792 C CA . ASN A 1 225 ? -7.002 5.175 25.713 1.00 58.34 225 ASN A CA 1
ATOM 1793 C C . ASN A 1 225 ? -7.672 4.991 24.334 1.00 58.34 225 ASN A C 1
ATOM 1795 O O . ASN A 1 225 ? -6.973 4.775 23.338 1.00 58.34 225 ASN A O 1
ATOM 1799 N N . PHE A 1 226 ? -9.002 5.105 24.223 1.00 61.69 226 PHE A N 1
ATOM 1800 C CA . PHE A 1 226 ? -9.716 4.982 22.942 1.00 61.69 226 PHE A CA 1
ATOM 1801 C C . PHE A 1 226 ? -9.413 6.144 21.986 1.00 61.69 226 PHE A C 1
ATOM 1803 O O . PHE A 1 226 ? -9.007 5.923 20.839 1.00 61.69 226 PHE A O 1
ATOM 1810 N N . ASN A 1 227 ? -9.523 7.384 22.468 1.00 66.00 227 ASN A N 1
ATOM 1811 C CA . ASN A 1 227 ? -9.247 8.579 21.668 1.00 66.00 227 ASN A CA 1
ATOM 1812 C C . ASN A 1 227 ? -7.790 8.621 21.179 1.00 66.00 227 ASN A C 1
ATOM 1814 O O . ASN A 1 227 ? -7.518 8.996 20.034 1.00 66.00 227 ASN A O 1
ATOM 1818 N N . GLN A 1 228 ? -6.841 8.179 22.008 1.00 65.88 228 GLN A N 1
ATOM 1819 C CA . GLN A 1 228 ? -5.436 8.033 21.618 1.00 65.88 228 GLN A CA 1
ATOM 1820 C C . GLN A 1 228 ? -5.237 6.965 20.531 1.00 65.88 228 GLN A C 1
ATOM 1822 O O . GLN A 1 228 ? -4.529 7.208 19.547 1.00 65.88 228 GLN A O 1
ATOM 1827 N N . ARG A 1 229 ? -5.891 5.802 20.650 1.00 67.12 229 ARG A N 1
ATOM 1828 C CA . ARG A 1 229 ? -5.855 4.740 19.627 1.00 67.12 229 ARG A CA 1
ATOM 1829 C C . ARG A 1 229 ? -6.457 5.205 18.305 1.00 67.12 229 ARG A C 1
ATOM 1831 O O . ARG A 1 229 ? -5.856 4.952 17.262 1.00 67.12 229 ARG A O 1
ATOM 1838 N N . LEU A 1 230 ? -7.565 5.945 18.331 1.00 70.31 230 LEU A N 1
ATOM 1839 C CA . LEU A 1 230 ? -8.192 6.503 17.133 1.00 70.31 230 LEU A CA 1
ATOM 1840 C C . LEU A 1 230 ? -7.301 7.553 16.455 1.00 70.31 230 LEU A C 1
ATOM 1842 O O . LEU A 1 230 ? -7.135 7.518 15.235 1.00 70.31 230 LEU A O 1
ATOM 1846 N N . LYS A 1 231 ? -6.658 8.442 17.225 1.00 74.50 231 LYS A N 1
ATOM 1847 C CA . LYS A 1 231 ? -5.668 9.401 16.699 1.00 74.50 231 LYS A CA 1
ATOM 1848 C C . LYS A 1 231 ? -4.478 8.683 16.052 1.00 74.50 231 LYS A C 1
ATOM 1850 O O . LYS A 1 231 ? -4.085 9.037 14.940 1.00 74.50 231 LYS A O 1
ATOM 1855 N N . LYS A 1 232 ? -3.944 7.637 16.694 1.00 71.94 232 LYS A N 1
ATOM 1856 C CA . LYS A 1 232 ? -2.869 6.796 16.138 1.00 71.94 232 LYS A CA 1
ATOM 1857 C C . LYS A 1 232 ? -3.308 6.094 14.850 1.00 71.94 232 LYS A C 1
ATOM 1859 O O . LYS A 1 232 ? -2.568 6.104 13.871 1.00 71.94 232 LYS A O 1
ATOM 1864 N N . TYR A 1 233 ? -4.514 5.537 14.831 1.00 72.12 233 TYR A N 1
ATOM 1865 C CA . TYR A 1 233 ? -5.081 4.840 13.679 1.00 72.12 233 TYR A CA 1
ATOM 1866 C C . TYR A 1 233 ? -5.322 5.786 12.489 1.00 72.12 233 TYR A C 1
ATOM 1868 O O . TYR A 1 233 ? -4.909 5.479 11.372 1.00 72.12 233 TYR A O 1
ATOM 1876 N N . LYS A 1 234 ? -5.868 6.989 12.727 1.00 79.06 234 LYS A N 1
ATOM 1877 C CA . LYS A 1 234 ? -5.995 8.056 11.715 1.00 79.06 234 LYS A CA 1
ATOM 1878 C C . LYS A 1 234 ? -4.636 8.526 11.189 1.00 79.06 234 LYS A C 1
ATOM 1880 O O . LYS A 1 234 ? -4.499 8.738 9.987 1.00 79.06 234 LYS A O 1
ATOM 1885 N N . LYS A 1 235 ? -3.623 8.655 12.057 1.00 81.88 235 LYS A N 1
ATOM 1886 C CA . LYS A 1 235 ? -2.249 9.002 11.650 1.00 81.88 235 LYS A CA 1
ATOM 1887 C C . LYS A 1 235 ? -1.670 7.940 10.713 1.00 81.88 235 LYS A C 1
ATOM 1889 O O . LYS A 1 235 ? -1.176 8.299 9.652 1.00 81.88 235 LYS A O 1
ATOM 1894 N N . ILE A 1 236 ? -1.790 6.657 11.069 1.00 81.50 236 ILE A N 1
ATOM 1895 C CA . ILE A 1 236 ? -1.324 5.534 10.238 1.00 81.50 236 ILE A CA 1
ATOM 1896 C C . ILE A 1 236 ? -2.034 5.536 8.882 1.00 81.50 236 ILE A C 1
ATOM 1898 O O . ILE A 1 236 ? -1.368 5.474 7.854 1.00 81.50 236 ILE A O 1
ATOM 1902 N N . PHE A 1 237 ? -3.362 5.672 8.868 1.00 84.44 237 PHE A N 1
ATOM 1903 C CA . PHE A 1 237 ? -4.132 5.732 7.627 1.00 84.44 237 PHE A CA 1
ATOM 1904 C C . PHE A 1 237 ? -3.693 6.898 6.732 1.00 84.44 237 PHE A C 1
ATOM 1906 O O . PHE A 1 237 ? -3.414 6.690 5.553 1.00 84.44 237 PHE A O 1
ATOM 1913 N N . ARG A 1 238 ? -3.535 8.103 7.299 1.00 85.38 238 ARG A N 1
ATOM 1914 C CA . ARG A 1 238 ? -3.037 9.279 6.569 1.00 85.38 238 ARG A CA 1
ATOM 1915 C C . ARG A 1 238 ? -1.656 9.027 5.968 1.00 85.38 238 ARG A C 1
ATOM 1917 O O . ARG A 1 238 ? -1.433 9.372 4.814 1.00 85.38 238 ARG A O 1
ATOM 1924 N N . THR A 1 239 ? -0.747 8.414 6.726 1.00 83.44 239 THR A N 1
ATOM 1925 C CA . THR A 1 239 ? 0.584 8.042 6.231 1.00 83.44 239 THR A CA 1
ATOM 1926 C C . THR A 1 239 ? 0.492 7.023 5.091 1.00 83.44 239 THR A C 1
ATOM 1928 O O . THR A 1 239 ? 1.132 7.223 4.066 1.00 83.44 239 THR A O 1
ATOM 1931 N N . CYS A 1 240 ? -0.340 5.982 5.201 1.00 84.75 240 CYS A N 1
ATOM 1932 C CA . CYS A 1 240 ? -0.546 5.006 4.125 1.00 84.75 240 CYS A CA 1
ATOM 1933 C C . CYS A 1 240 ? -1.112 5.642 2.845 1.00 84.75 240 CYS A C 1
ATOM 1935 O O . CYS A 1 240 ? -0.629 5.333 1.757 1.00 84.75 240 CYS A O 1
ATOM 1937 N N . CYS A 1 241 ? -2.096 6.541 2.955 1.00 88.25 241 CYS A N 1
ATOM 1938 C CA . CYS A 1 241 ? -2.625 7.286 1.809 1.00 88.25 241 CYS A CA 1
ATOM 1939 C C . CYS A 1 241 ? -1.554 8.163 1.167 1.00 88.25 241 CYS A C 1
ATOM 1941 O O . CYS A 1 241 ? -1.367 8.096 -0.043 1.00 88.25 241 CYS A O 1
ATOM 1943 N N . LEU A 1 242 ? -0.824 8.938 1.973 1.00 86.69 242 LEU A N 1
ATOM 1944 C CA . LEU A 1 242 ? 0.238 9.812 1.484 1.00 86.69 242 LEU A CA 1
ATOM 1945 C C . LEU A 1 242 ? 1.308 9.016 0.724 1.00 86.69 242 LEU A C 1
ATOM 1947 O O . LEU A 1 242 ? 1.683 9.396 -0.377 1.00 86.69 242 LEU A O 1
ATOM 1951 N N . LEU A 1 243 ? 1.744 7.878 1.268 1.00 85.12 243 LEU A N 1
ATOM 1952 C CA . LEU A 1 243 ? 2.722 7.004 0.616 1.00 85.12 243 LEU A CA 1
ATOM 1953 C C . LEU A 1 243 ? 2.180 6.379 -0.670 1.00 85.12 243 LEU A C 1
ATOM 1955 O O . LEU A 1 243 ? 2.894 6.324 -1.664 1.00 85.12 243 LEU A O 1
ATOM 1959 N N . SER A 1 244 ? 0.919 5.944 -0.671 1.00 86.50 244 SER A N 1
ATOM 1960 C CA . SER A 1 244 ? 0.290 5.365 -1.866 1.00 86.50 244 SER A CA 1
ATOM 1961 C C . SER A 1 244 ? 0.162 6.396 -2.987 1.00 86.50 244 SER A C 1
ATOM 1963 O O . SER A 1 244 ? 0.354 6.056 -4.147 1.00 86.50 244 SER A O 1
ATOM 1965 N N . ILE A 1 245 ? -0.115 7.656 -2.643 1.00 85.00 245 ILE A N 1
ATOM 1966 C CA . ILE A 1 245 ? -0.211 8.767 -3.595 1.00 85.00 245 ILE A CA 1
ATOM 1967 C C . ILE A 1 245 ? 1.174 9.146 -4.121 1.00 85.00 245 ILE A C 1
ATOM 1969 O O . ILE A 1 245 ? 1.353 9.191 -5.330 1.00 85.00 245 ILE A O 1
ATOM 1973 N N . ILE A 1 246 ? 2.156 9.378 -3.242 1.00 85.19 246 ILE A N 1
ATOM 1974 C CA . ILE A 1 246 ? 3.508 9.795 -3.650 1.00 85.19 246 ILE A CA 1
ATOM 1975 C C . ILE A 1 246 ? 4.153 8.729 -4.531 1.00 85.19 246 ILE A C 1
ATOM 1977 O O . ILE A 1 246 ? 4.633 9.053 -5.607 1.00 85.19 246 ILE A O 1
ATOM 1981 N N . MET A 1 247 ? 4.138 7.464 -4.100 1.00 83.94 247 MET A N 1
ATOM 1982 C CA . MET A 1 247 ? 4.710 6.376 -4.892 1.00 83.94 247 MET A CA 1
ATOM 1983 C C . MET A 1 247 ? 3.849 6.094 -6.130 1.00 83.94 247 MET A C 1
ATOM 1985 O O . MET A 1 247 ? 4.361 6.014 -7.235 1.00 83.94 247 MET A O 1
ATOM 1989 N N . GLY A 1 248 ? 2.532 5.952 -5.977 1.00 86.12 248 GLY A N 1
ATOM 1990 C CA . GLY A 1 248 ? 1.657 5.547 -7.077 1.00 86.12 248 GLY A CA 1
ATOM 1991 C C . GLY A 1 248 ? 1.566 6.579 -8.199 1.00 86.12 248 GLY A C 1
ATOM 1992 O O . GLY A 1 248 ? 1.698 6.210 -9.360 1.00 86.12 248 GLY A O 1
ATOM 1993 N N . LEU A 1 249 ? 1.370 7.863 -7.878 1.00 84.00 249 LEU A N 1
ATOM 1994 C CA . LEU A 1 249 ? 1.261 8.907 -8.901 1.00 84.00 249 LEU A CA 1
ATOM 1995 C C . LEU A 1 249 ? 2.578 9.116 -9.639 1.00 84.00 249 LEU A C 1
ATOM 1997 O O . LEU A 1 249 ? 2.554 9.290 -10.852 1.00 84.00 249 LEU A O 1
ATOM 2001 N N . SER A 1 250 ? 3.711 9.072 -8.937 1.00 85.69 250 SER A N 1
ATOM 2002 C CA . SER A 1 250 ? 5.007 9.316 -9.565 1.00 85.69 250 SER A CA 1
ATOM 2003 C C . SER A 1 250 ? 5.364 8.209 -10.563 1.00 85.69 250 SER A C 1
ATOM 2005 O O . SER A 1 250 ? 5.742 8.499 -11.693 1.00 85.69 250 SER A O 1
ATOM 2007 N N . TRP A 1 251 ? 5.090 6.948 -10.216 1.00 87.00 251 TRP A N 1
ATOM 2008 C CA . TRP A 1 251 ? 5.251 5.813 -11.125 1.00 87.00 251 TRP A CA 1
ATOM 2009 C C . TRP A 1 251 ? 4.228 5.785 -12.273 1.00 87.00 251 TRP A C 1
ATOM 2011 O O . TRP A 1 251 ? 4.562 5.350 -13.371 1.00 87.00 251 TRP A O 1
ATOM 2021 N N . VAL A 1 252 ? 2.990 6.248 -12.062 1.00 85.69 252 VAL A N 1
ATOM 2022 C CA . VAL A 1 252 ? 2.018 6.397 -13.163 1.00 85.69 252 VAL A CA 1
ATOM 2023 C C . VAL A 1 252 ? 2.495 7.460 -14.153 1.00 85.69 252 VAL A C 1
ATOM 2025 O O . VAL A 1 252 ? 2.425 7.232 -15.357 1.00 85.69 252 VAL A O 1
ATOM 2028 N N . LEU A 1 253 ? 3.017 8.588 -13.668 1.00 83.50 253 LEU A N 1
ATOM 2029 C CA . LEU A 1 253 ? 3.550 9.656 -14.517 1.00 83.50 253 LEU A CA 1
ATOM 2030 C C . LEU A 1 253 ? 4.774 9.201 -15.325 1.00 83.50 253 LEU A C 1
ATOM 2032 O O . LEU A 1 253 ? 4.862 9.551 -16.495 1.00 83.50 253 LEU A O 1
ATOM 2036 N N . GLU A 1 254 ? 5.645 8.358 -14.763 1.00 83.62 254 GLU A N 1
ATOM 2037 C CA . GLU A 1 254 ? 6.757 7.717 -15.492 1.00 83.62 254 GLU A CA 1
ATOM 2038 C C . GLU A 1 254 ? 6.272 6.852 -16.663 1.00 83.62 254 GLU A C 1
ATOM 2040 O O . GLU A 1 254 ? 6.796 6.927 -17.775 1.00 83.62 254 GLU A O 1
ATOM 2045 N N . VAL A 1 255 ? 5.230 6.045 -16.442 1.00 83.31 255 VAL A N 1
ATOM 2046 C CA . VAL A 1 255 ? 4.636 5.215 -17.502 1.00 83.31 255 VAL A CA 1
ATOM 2047 C C . VAL A 1 255 ? 3.998 6.089 -18.587 1.00 83.31 255 VAL A C 1
ATOM 2049 O O . VAL A 1 255 ? 4.104 5.774 -19.771 1.00 83.31 255 VAL A O 1
ATOM 2052 N N . VAL A 1 256 ? 3.355 7.200 -18.211 1.00 83.38 256 VAL A N 1
ATOM 2053 C CA . VAL A 1 256 ? 2.770 8.147 -19.176 1.00 83.38 256 VAL A CA 1
ATOM 2054 C C . VAL A 1 256 ? 3.861 8.895 -19.950 1.00 83.38 256 VAL A C 1
ATOM 2056 O O . VAL A 1 256 ? 3.713 9.054 -21.158 1.00 83.38 256 VAL A O 1
ATOM 2059 N N . SER A 1 257 ? 4.956 9.298 -19.296 1.00 81.38 257 SER A N 1
ATOM 2060 C CA . SER A 1 257 ? 6.129 9.922 -19.930 1.00 81.38 257 SER A CA 1
ATOM 2061 C C . SER A 1 257 ? 6.690 9.034 -21.036 1.00 81.38 257 SER A C 1
ATOM 2063 O O . SER A 1 257 ? 6.821 9.452 -22.188 1.00 81.38 257 SER A O 1
ATOM 2065 N N . TRP A 1 258 ? 6.904 7.759 -20.707 1.00 78.31 258 TRP A N 1
ATOM 2066 C CA . TRP A 1 258 ? 7.331 6.738 -21.657 1.00 78.31 258 TRP A CA 1
ATOM 2067 C C . TRP A 1 258 ? 6.348 6.574 -22.825 1.00 78.31 258 TRP A C 1
ATOM 2069 O O . TRP A 1 258 ? 6.763 6.542 -23.982 1.00 78.31 258 TRP A O 1
ATOM 2079 N N . ALA A 1 259 ? 5.041 6.514 -22.548 1.00 78.19 259 ALA A N 1
ATOM 2080 C CA . ALA A 1 259 ? 4.021 6.319 -23.579 1.00 78.19 259 ALA A CA 1
ATOM 2081 C C . ALA A 1 259 ? 3.831 7.540 -24.500 1.00 78.19 259 ALA A C 1
ATOM 2083 O O . ALA A 1 259 ? 3.461 7.377 -25.662 1.00 78.19 259 ALA A O 1
ATOM 2084 N N . ALA A 1 260 ? 4.059 8.754 -23.992 1.00 77.31 260 ALA A N 1
ATOM 2085 C CA . ALA A 1 260 ? 3.868 10.001 -24.731 1.00 77.31 260 ALA A CA 1
ATOM 2086 C C . ALA A 1 260 ? 4.990 10.287 -25.747 1.00 77.31 260 ALA A C 1
ATOM 2088 O O . ALA A 1 260 ? 4.767 11.026 -26.707 1.00 77.31 260 ALA A O 1
ATOM 2089 N N . GLY A 1 261 ? 6.171 9.687 -25.570 1.00 68.00 261 GLY A N 1
ATOM 2090 C CA . GLY A 1 261 ? 7.320 9.862 -26.457 1.00 68.00 261 GLY A CA 1
ATOM 2091 C C . GLY A 1 261 ? 8.021 11.224 -26.319 1.00 68.00 261 GLY A C 1
ATOM 2092 O O . GLY A 1 261 ? 7.470 12.216 -25.838 1.00 68.00 261 GLY A O 1
ATOM 2093 N N . ALA A 1 262 ? 9.283 11.283 -26.750 1.00 60.34 262 ALA A N 1
ATOM 2094 C CA . ALA A 1 262 ? 10.146 12.455 -26.600 1.00 60.34 262 ALA A CA 1
ATOM 2095 C C . ALA A 1 262 ? 9.874 13.538 -27.671 1.00 60.34 262 ALA A C 1
ATOM 2097 O O . ALA A 1 262 ? 10.582 13.634 -28.672 1.00 60.34 262 ALA A O 1
ATOM 2098 N N . GLY A 1 263 ? 8.846 14.369 -27.478 1.00 61.97 263 GLY A N 1
ATOM 2099 C CA . GLY A 1 263 ? 8.640 15.610 -28.244 1.00 61.97 263 GLY A CA 1
ATOM 2100 C C . GLY A 1 263 ? 9.301 16.830 -27.580 1.00 61.97 263 GLY A C 1
ATOM 2101 O O . GLY A 1 263 ? 9.363 16.917 -26.359 1.00 61.97 263 GLY A O 1
ATOM 2102 N N . THR A 1 264 ? 9.761 17.821 -28.350 1.00 59.41 264 THR A N 1
ATOM 2103 C CA . THR A 1 264 ? 10.557 18.965 -27.840 1.00 59.41 264 THR A CA 1
ATOM 2104 C C . THR A 1 264 ? 9.829 19.862 -26.828 1.00 59.41 264 THR A C 1
ATOM 2106 O O . THR A 1 264 ? 10.451 20.331 -25.879 1.00 59.41 264 THR A O 1
ATOM 2109 N N . ALA A 1 265 ? 8.515 20.066 -26.972 1.00 60.06 265 ALA A N 1
ATOM 2110 C CA . ALA A 1 265 ? 7.708 20.848 -26.024 1.00 60.06 265 ALA A CA 1
ATOM 2111 C C . ALA A 1 265 ? 7.353 20.076 -24.739 1.00 60.06 265 ALA A C 1
ATOM 2113 O O . ALA A 1 265 ? 7.078 20.685 -23.707 1.00 60.06 265 ALA A O 1
ATOM 2114 N N . VAL A 1 266 ? 7.378 18.740 -24.782 1.00 61.78 266 VAL A N 1
ATOM 2115 C CA . VAL A 1 266 ? 7.025 17.900 -23.629 1.00 61.78 266 VAL A CA 1
ATOM 2116 C C . VAL A 1 266 ? 8.224 17.631 -22.710 1.00 61.78 266 VAL A C 1
ATOM 2118 O O . VAL A 1 266 ? 8.026 17.411 -21.520 1.00 61.78 266 VAL A O 1
ATOM 2121 N N . VAL A 1 267 ? 9.467 17.765 -23.200 1.00 65.00 267 VAL A N 1
ATOM 2122 C CA . VAL A 1 267 ? 10.702 17.564 -22.403 1.00 65.00 267 VAL A CA 1
ATOM 2123 C C . VAL A 1 267 ? 10.748 18.441 -21.143 1.00 65.00 267 VAL A C 1
ATOM 2125 O O . VAL A 1 267 ? 11.182 17.984 -20.090 1.00 65.00 267 VAL A O 1
ATOM 2128 N N . SER A 1 268 ? 10.255 19.685 -21.209 1.00 66.69 268 SER A N 1
ATOM 2129 C CA . SER A 1 268 ? 10.271 20.588 -20.046 1.00 66.69 268 SER A CA 1
ATOM 2130 C C . SER A 1 268 ? 9.316 20.153 -18.933 1.00 66.69 268 SER A C 1
ATOM 2132 O O . SER A 1 268 ? 9.586 20.426 -17.766 1.00 66.69 268 SER A O 1
ATOM 2134 N N . VAL A 1 269 ? 8.196 19.516 -19.282 1.00 75.06 269 VAL A N 1
ATOM 2135 C CA . VAL A 1 269 ? 7.203 19.039 -18.310 1.00 75.06 269 VAL A CA 1
ATOM 2136 C C . VAL A 1 269 ? 7.697 17.748 -17.656 1.00 75.06 269 VAL A C 1
ATOM 2138 O O . VAL A 1 269 ? 7.606 17.610 -16.438 1.00 75.06 269 VAL A O 1
ATOM 2141 N N . TRP A 1 270 ? 8.301 16.848 -18.437 1.00 77.56 270 TRP A N 1
ATOM 2142 C CA . TRP A 1 270 ? 8.843 15.582 -17.936 1.00 77.56 270 TRP A CA 1
ATOM 2143 C C . TRP A 1 270 ? 10.050 15.765 -17.008 1.00 77.56 270 TRP A C 1
ATOM 2145 O O . TRP A 1 270 ? 10.072 15.156 -15.945 1.00 77.56 270 TRP A O 1
ATOM 2155 N N . SER A 1 271 ? 10.956 16.711 -17.291 1.00 79.19 271 SER A N 1
ATOM 2156 C CA . SER A 1 271 ? 12.093 17.016 -16.399 1.00 79.19 271 SER A CA 1
ATOM 2157 C C . SER A 1 271 ? 11.686 17.395 -14.969 1.00 79.19 271 SER A C 1
ATOM 2159 O O . SER A 1 271 ? 12.403 17.092 -14.015 1.00 79.19 271 SER A O 1
ATOM 2161 N N . VAL A 1 272 ? 10.545 18.071 -14.786 1.00 82.00 272 VAL A N 1
ATOM 2162 C CA . VAL A 1 272 ? 10.042 18.407 -13.442 1.00 82.00 272 VAL A CA 1
ATOM 2163 C C . VAL A 1 272 ? 9.604 17.142 -12.701 1.00 82.00 272 VAL A C 1
ATOM 2165 O O . VAL A 1 272 ? 9.833 17.023 -11.498 1.00 82.00 272 VAL A O 1
ATOM 2168 N N . PHE A 1 273 ? 9.005 16.184 -13.407 1.00 81.75 273 PHE A N 1
ATOM 2169 C CA . PHE A 1 273 ? 8.585 14.911 -12.827 1.00 81.75 273 PHE A CA 1
ATOM 2170 C C . PHE A 1 273 ? 9.773 14.004 -12.504 1.00 81.75 273 PHE A C 1
ATOM 2172 O O . PHE A 1 273 ? 9.817 13.459 -11.401 1.00 81.75 273 PHE A O 1
ATOM 2179 N N . ASP A 1 274 ? 10.778 13.952 -13.376 1.00 82.88 274 ASP A N 1
ATOM 2180 C CA . ASP A 1 274 ? 12.032 13.235 -13.124 1.00 82.88 274 ASP A CA 1
ATOM 2181 C C . ASP A 1 274 ? 12.734 13.781 -11.870 1.00 82.88 274 ASP A C 1
ATOM 2183 O O . ASP A 1 274 ? 13.219 13.022 -11.028 1.00 82.88 274 ASP A O 1
ATOM 2187 N N . LEU A 1 275 ? 12.721 15.107 -11.678 1.00 85.81 275 LEU A N 1
ATOM 2188 C CA . LEU A 1 275 ? 13.249 15.749 -10.473 1.00 85.81 275 LEU A CA 1
ATOM 2189 C C . LEU A 1 275 ? 12.460 15.357 -9.213 1.00 85.81 275 LEU A C 1
ATOM 2191 O O . LEU A 1 275 ? 13.055 15.104 -8.163 1.00 85.81 275 LEU A O 1
ATOM 2195 N N . ILE A 1 276 ? 11.130 15.281 -9.292 1.00 83.31 276 ILE A N 1
ATOM 2196 C CA . ILE A 1 276 ? 10.287 14.828 -8.174 1.00 83.31 276 ILE A CA 1
ATOM 2197 C C . ILE A 1 276 ? 10.588 13.363 -7.832 1.00 83.31 276 ILE A C 1
ATOM 2199 O O . ILE A 1 276 ? 10.709 13.029 -6.651 1.00 83.31 276 ILE A O 1
ATOM 2203 N N . ASN A 1 277 ? 10.766 12.506 -8.840 1.00 84.88 277 ASN A N 1
ATOM 2204 C CA . ASN A 1 277 ? 11.168 11.112 -8.656 1.00 84.88 277 ASN A CA 1
ATOM 2205 C C . ASN A 1 277 ? 12.572 10.997 -8.045 1.00 84.88 277 ASN A C 1
ATOM 2207 O O . ASN A 1 277 ? 12.777 10.213 -7.118 1.00 84.88 277 ASN A O 1
ATOM 2211 N N . ALA A 1 278 ? 13.520 11.846 -8.446 1.00 87.00 278 ALA A N 1
ATOM 2212 C CA . ALA A 1 278 ? 14.845 11.903 -7.828 1.00 87.00 278 ALA A CA 1
ATOM 2213 C C . ALA A 1 278 ? 14.788 12.325 -6.344 1.00 87.00 278 ALA A C 1
ATOM 2215 O O . ALA A 1 278 ? 15.530 11.802 -5.510 1.00 87.00 278 ALA A O 1
ATOM 2216 N N . LEU A 1 279 ? 13.876 13.233 -5.981 1.00 88.69 279 LEU A N 1
ATOM 2217 C CA . LEU A 1 279 ? 13.679 13.704 -4.602 1.00 88.69 279 LEU A CA 1
ATOM 2218 C C . LEU A 1 279 ? 12.796 12.780 -3.747 1.00 88.69 279 LEU A C 1
ATOM 2220 O O . LEU A 1 279 ? 12.671 12.989 -2.535 1.00 88.69 279 LEU A O 1
ATOM 2224 N N . GLN A 1 280 ? 12.212 11.735 -4.332 1.00 86.94 280 GLN A N 1
ATOM 2225 C CA . GLN A 1 280 ? 11.290 10.819 -3.660 1.00 86.94 280 GLN A CA 1
ATOM 2226 C C . GLN A 1 280 ? 11.901 10.187 -2.398 1.00 86.94 280 GLN A C 1
ATOM 2228 O O . GLN A 1 280 ? 11.227 10.058 -1.373 1.00 86.94 280 GLN A O 1
ATOM 2233 N N . GLY A 1 281 ? 13.203 9.882 -2.421 1.00 87.56 281 GLY A N 1
ATOM 2234 C CA . GLY A 1 281 ? 13.935 9.377 -1.255 1.00 87.56 281 GLY A CA 1
ATOM 2235 C C . GLY A 1 281 ? 13.974 10.360 -0.077 1.00 87.56 281 GLY A C 1
ATOM 2236 O O . GLY A 1 281 ? 13.808 9.949 1.073 1.00 87.56 281 GLY A O 1
ATOM 2237 N N . VAL A 1 282 ? 14.110 11.664 -0.347 1.00 88.50 282 VAL A N 1
ATOM 2238 C CA . VAL A 1 282 ? 14.135 12.723 0.681 1.00 88.50 282 VAL A CA 1
ATOM 2239 C C . VAL A 1 282 ? 12.770 12.850 1.356 1.00 88.50 282 VAL A C 1
ATOM 2241 O O . VAL A 1 282 ? 12.684 12.969 2.579 1.00 88.50 282 VAL A O 1
ATOM 2244 N N . VAL A 1 283 ? 11.688 12.756 0.579 1.00 83.75 283 VAL A N 1
ATOM 2245 C CA . VAL A 1 283 ? 10.317 12.807 1.104 1.00 83.75 283 VAL A CA 1
ATOM 2246 C C . VAL A 1 283 ? 10.032 11.611 2.016 1.00 83.75 283 VAL A C 1
ATOM 2248 O O . VAL A 1 283 ? 9.498 11.783 3.113 1.00 83.75 283 VAL A O 1
ATOM 2251 N N . ILE A 1 284 ? 10.435 10.402 1.613 1.00 85.94 284 ILE A N 1
ATOM 2252 C CA . ILE A 1 284 ? 10.291 9.191 2.437 1.00 85.94 284 ILE A CA 1
ATOM 2253 C C . ILE A 1 284 ? 11.098 9.324 3.733 1.00 85.94 284 ILE A C 1
ATOM 2255 O O . ILE A 1 284 ? 10.577 9.037 4.814 1.00 85.94 284 ILE A O 1
ATOM 2259 N N . PHE A 1 285 ? 12.340 9.804 3.647 1.00 87.44 285 PHE A N 1
ATOM 2260 C CA . PHE A 1 285 ? 13.176 10.063 4.817 1.00 87.44 285 PHE A CA 1
ATOM 2261 C C . PHE A 1 285 ? 12.501 11.047 5.783 1.00 87.44 285 PHE A C 1
ATOM 2263 O O . PHE A 1 285 ? 12.377 10.755 6.973 1.00 87.44 285 PHE A O 1
ATOM 2270 N N . ALA A 1 286 ? 11.970 12.164 5.282 1.00 83.88 286 ALA A N 1
ATOM 2271 C CA . ALA A 1 286 ? 11.257 13.138 6.103 1.00 83.88 286 ALA A CA 1
ATOM 2272 C C . ALA A 1 286 ? 10.014 12.537 6.786 1.00 83.88 286 ALA A C 1
ATOM 2274 O O . ALA A 1 286 ? 9.786 12.763 7.975 1.00 83.88 286 ALA A O 1
ATOM 2275 N N . ILE A 1 287 ? 9.230 11.723 6.072 1.00 81.25 287 ILE A N 1
ATOM 2276 C CA . ILE A 1 287 ? 8.031 11.072 6.621 1.00 81.25 287 ILE A CA 1
ATOM 2277 C C . ILE A 1 287 ? 8.386 10.100 7.751 1.00 81.25 287 ILE A C 1
ATOM 2279 O O . ILE A 1 287 ? 7.693 10.073 8.766 1.00 81.25 287 ILE A O 1
ATOM 2283 N N . TYR A 1 288 ? 9.432 9.289 7.593 1.00 81.06 288 TYR A N 1
ATOM 2284 C CA . TYR A 1 288 ? 9.714 8.197 8.529 1.00 81.06 288 TYR A CA 1
ATOM 2285 C C . TYR A 1 288 ? 10.706 8.538 9.636 1.00 81.06 288 TYR A C 1
ATOM 2287 O O . TYR A 1 288 ? 10.596 7.969 10.724 1.00 81.06 288 TYR A O 1
ATOM 2295 N N . VAL A 1 289 ? 11.650 9.440 9.377 1.00 80.94 289 VAL A N 1
ATOM 2296 C CA . VAL A 1 289 ? 12.719 9.799 10.317 1.00 80.94 289 VAL A CA 1
ATOM 2297 C C . VAL A 1 289 ? 12.362 11.074 11.071 1.00 80.94 289 VAL A C 1
ATOM 2299 O O . VAL A 1 289 ? 12.409 11.080 12.297 1.00 80.94 289 VAL A O 1
ATOM 2302 N N . LEU A 1 290 ? 11.911 12.124 10.376 1.00 76.00 290 LEU A N 1
ATOM 2303 C CA . LEU A 1 290 ? 11.615 13.411 11.021 1.00 76.00 290 LEU A CA 1
ATOM 2304 C C . LEU A 1 290 ? 10.263 13.423 11.759 1.00 76.00 290 LEU A C 1
ATOM 2306 O O . LEU A 1 290 ? 10.088 14.193 12.697 1.00 76.00 290 LEU A O 1
ATOM 2310 N N . GLN A 1 291 ? 9.302 12.560 11.394 1.00 63.62 291 GLN A N 1
ATOM 2311 C CA . GLN A 1 291 ? 7.999 12.485 12.087 1.00 63.62 291 GLN A CA 1
ATOM 2312 C C . GLN A 1 291 ? 7.954 11.535 13.292 1.00 63.62 291 GLN A C 1
ATOM 2314 O O . GLN A 1 291 ? 6.869 11.332 13.861 1.00 63.62 291 GLN A O 1
ATOM 2319 N N . GLN A 1 292 ? 9.084 10.939 13.684 1.00 58.19 292 GLN A N 1
ATOM 2320 C CA . GLN A 1 292 ? 9.200 10.245 14.964 1.00 58.19 292 GLN A CA 1
ATOM 2321 C C . GLN A 1 292 ? 9.742 11.219 16.013 1.00 58.19 292 GLN A C 1
ATOM 2323 O O . GLN A 1 292 ? 10.957 11.317 16.162 1.00 58.19 292 GLN A O 1
ATOM 2328 N N . PRO A 1 293 ? 8.883 11.930 16.774 1.00 48.31 293 PRO A N 1
ATOM 2329 C CA . PRO A 1 293 ? 9.350 12.512 18.015 1.00 48.31 293 PRO A CA 1
ATOM 2330 C C . PRO A 1 293 ? 9.786 11.341 18.894 1.00 48.31 293 PRO A C 1
ATOM 2332 O O . PRO A 1 293 ? 8.990 10.463 19.247 1.00 48.31 293 PRO A O 1
ATOM 2335 N N . VAL A 1 294 ? 11.092 11.297 19.137 1.00 55.28 294 VAL A N 1
ATOM 2336 C CA . VAL A 1 294 ? 11.753 10.408 20.083 1.00 55.28 294 VAL A CA 1
ATOM 2337 C C . VAL A 1 294 ? 10.942 10.438 21.373 1.00 55.28 294 VAL A C 1
ATOM 2339 O O . VAL A 1 294 ? 10.564 11.512 21.841 1.00 55.28 294 VAL A O 1
ATOM 2342 N N . ARG A 1 295 ? 10.626 9.241 21.889 1.00 51.12 295 ARG A N 1
ATOM 2343 C CA . ARG A 1 295 ? 10.121 9.014 23.249 1.00 51.12 295 ARG A CA 1
ATOM 2344 C C . ARG A 1 295 ? 10.647 10.111 24.167 1.00 51.12 295 ARG A C 1
ATOM 2346 O O . ARG A 1 295 ? 11.864 10.259 24.256 1.00 51.12 295 ARG A O 1
ATOM 2353 N N . SER A 1 296 ? 9.755 10.829 24.845 1.00 45.62 296 SER A N 1
ATOM 2354 C CA . SER A 1 296 ? 10.143 11.554 26.045 1.00 45.62 296 SER A CA 1
ATOM 2355 C C . SER A 1 296 ? 10.972 10.590 26.888 1.00 45.62 296 SER A C 1
ATOM 2357 O O . SER A 1 296 ? 10.505 9.517 27.280 1.00 45.62 296 SER A O 1
ATOM 2359 N N . PHE A 1 297 ? 12.252 10.918 27.037 1.00 44.44 297 PHE A N 1
ATOM 2360 C CA . PHE A 1 297 ? 13.088 10.361 28.078 1.00 44.44 297 PHE A CA 1
ATOM 2361 C C . PHE A 1 297 ? 12.398 10.797 29.369 1.00 44.44 297 PHE A C 1
ATOM 2363 O O . PHE A 1 297 ? 12.545 11.934 29.807 1.00 44.44 297 PHE A O 1
ATOM 2370 N N . GLU A 1 298 ? 11.531 9.935 29.897 1.00 49.81 298 GLU A N 1
ATOM 2371 C CA . GLU A 1 298 ? 11.044 10.075 31.256 1.00 49.81 298 GLU A CA 1
ATOM 2372 C C . GLU A 1 298 ? 12.288 9.932 32.132 1.00 49.81 298 GLU A C 1
ATOM 2374 O O . GLU A 1 298 ? 12.869 8.848 32.238 1.00 49.81 298 GLU A O 1
ATOM 2379 N N . SER A 1 299 ? 12.760 11.075 32.628 1.00 46.03 299 SER A N 1
ATOM 2380 C CA . SER A 1 299 ? 13.797 11.185 33.641 1.00 46.03 299 SER A CA 1
ATOM 2381 C C . SER A 1 299 ? 13.475 10.207 34.770 1.00 46.03 299 SER A C 1
ATOM 2383 O O . SER A 1 299 ? 12.419 10.290 35.395 1.00 46.03 299 SER A O 1
ATOM 2385 N N . ARG A 1 300 ? 14.383 9.260 34.988 1.00 45.12 300 ARG A N 1
ATOM 2386 C CA . ARG A 1 300 ? 14.502 8.506 36.230 1.00 45.12 300 ARG A CA 1
ATOM 2387 C C . ARG A 1 300 ? 15.853 8.843 36.834 1.00 45.12 300 ARG A C 1
ATOM 2389 O O . ARG A 1 300 ? 16.800 9.000 36.029 1.00 45.12 300 ARG A O 1
#

InterPro domains:
  IPR000832 GPCR, family 2, secretin-like [PF00002] (83-284)
  IPR023311 Methuselah ectodomain, domain 2 [G3DSA:2.170.180.11] (4-75)
  IPR052808 G-protein coupled receptor Mth-like [PTHR46953] (89-295)